Protein AF-A0A8B4Q8U0-F1 (afdb_monomer_lite)

pLDDT: mean 77.97, std 19.51, range [27.95, 97.12]

Foldseek 3Di:
DPDDPPPPPPVPPDPPPPDLAQWDDDPVLVVLLVVLCVVPVVLVVPQDVVLVLQVQLVSLLVNQLCPQAPDPVGTGGDPLSCLVQVLNVLVVVLLCPDPVVVVLSVVCRNPNNLSNQLSSLLSNLVVVVQVPQPCSVVLSVQLSVVCVVPVDPCSVCPPPVNVPPDDPPVSNSVSSVVSSVSSVCCCVVPVVSVVVSSVVSVVVSVVVVVVVVVVVVVVVVVVPDD

Sequence (226 aa):
MLRSLKPLLIQPAYKLQENNSLFTLTAHQYDEYSQLEKKYEALVLSTPPLVQNTPYILEFCRDCYFKFTIPDSDLFEDTMQTLIYSTRHSLMRVIFKTTNIKKVLNDFGGDKDSSFIFSQILHKKIFQWHSELDGMDVLTKELLSTISHKNVDIRPLYLEQYSTIEPYPKKLAAIQQQIAKKYNNSFLECPEILETYILEAYKQTNSFIYYGQIVKMEVTYEDSRP

Radius of gyration: 19.67 Å; chains: 1; bounding box: 49×58×61 Å

Secondary structure (DSSP, 8-state):
------------S----SS--SB---HHHHHHHHHHHHHTHHHHHTS-HHHHT-TTHHHHH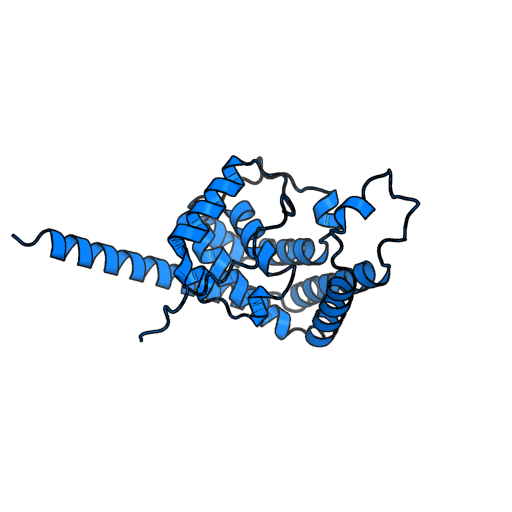HHHHHHHHS-TTT--B-HHHHHHTHHHHHHHHHHTTSSHHHHHHHHHTT-HHHHHHHHHHHHHHHHHHHHHSTTHHHHHHHHHHHHHTT---SGGGGSGGGTTS----HHHHHHHHHHHHHHHHHHHH-HHHHHHHHHHHHHHHHHHHHHHHHHHHHHHHHTT--

Structure (mmCIF, N/CA/C/O backbone):
data_AF-A0A8B4Q8U0-F1
#
_entry.id   AF-A0A8B4Q8U0-F1
#
loop_
_atom_site.group_PDB
_atom_site.id
_atom_site.type_symbol
_atom_site.label_atom_id
_atom_site.label_alt_id
_atom_site.label_comp_id
_atom_site.label_asym_id
_atom_site.label_entity_id
_atom_site.label_seq_id
_atom_site.pdbx_PDB_ins_code
_atom_site.Cartn_x
_atom_site.Cartn_y
_atom_site.Cartn_z
_atom_site.occupancy
_atom_site.B_iso_or_equiv
_atom_site.auth_seq_id
_atom_site.auth_comp_id
_atom_site.auth_asym_id
_atom_site.auth_atom_id
_atom_site.pdbx_PDB_model_num
ATOM 1 N N . MET A 1 1 ? 11.519 -39.885 27.719 1.00 35.94 1 MET A N 1
ATOM 2 C CA . MET A 1 1 ? 12.398 -38.754 27.348 1.00 35.94 1 MET A CA 1
ATOM 3 C C . MET A 1 1 ? 11.644 -37.849 26.385 1.00 35.94 1 MET A C 1
ATOM 5 O O . MET A 1 1 ? 11.588 -38.138 25.196 1.00 35.94 1 MET A O 1
ATOM 9 N N . LEU A 1 2 ? 11.000 -36.807 26.911 1.00 34.28 2 LEU A N 1
ATOM 10 C CA . LEU A 1 2 ? 10.354 -35.768 26.109 1.00 34.28 2 LEU A CA 1
ATOM 11 C C . LEU A 1 2 ? 11.462 -34.910 25.495 1.00 34.28 2 LEU A C 1
ATOM 13 O O . LEU A 1 2 ? 12.1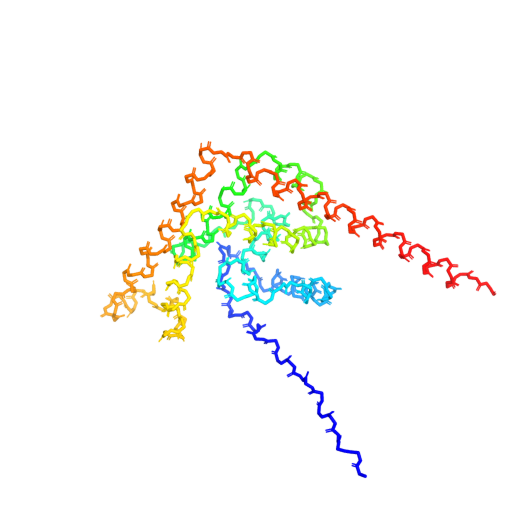35 -34.165 26.203 1.00 34.28 2 LEU A O 1
ATOM 17 N N . ARG A 1 3 ? 11.709 -35.080 24.192 1.00 35.53 3 ARG A N 1
ATOM 18 C CA . ARG A 1 3 ? 12.579 -34.174 23.436 1.00 35.53 3 ARG A CA 1
ATOM 19 C C . ARG A 1 3 ? 11.968 -32.784 23.553 1.00 35.53 3 ARG A C 1
ATOM 21 O O . ARG A 1 3 ? 10.821 -32.601 23.154 1.00 35.53 3 ARG A O 1
ATOM 28 N N . SER A 1 4 ? 12.706 -31.842 24.139 1.00 36.31 4 SER A N 1
ATOM 29 C CA . SER A 1 4 ? 12.261 -30.460 24.199 1.00 36.31 4 SER A CA 1
ATOM 30 C C . SER A 1 4 ? 12.039 -29.981 22.767 1.00 36.31 4 SER A C 1
ATOM 32 O O . SER A 1 4 ? 12.953 -29.950 21.938 1.00 36.31 4 SER A O 1
ATOM 34 N N . LEU A 1 5 ? 10.785 -29.671 22.452 1.00 36.22 5 LEU A N 1
ATOM 35 C CA . LEU A 1 5 ? 10.462 -28.841 21.310 1.00 36.22 5 LEU A CA 1
ATOM 36 C C . LEU A 1 5 ? 11.110 -27.496 21.619 1.00 36.22 5 LEU A C 1
ATOM 38 O O . LEU A 1 5 ? 10.590 -26.715 22.414 1.00 36.22 5 LEU A O 1
ATOM 42 N N . LYS A 1 6 ? 12.300 -27.259 21.052 1.00 34.16 6 LYS A N 1
ATOM 43 C CA . LYS A 1 6 ? 12.814 -25.899 20.914 1.00 34.16 6 LYS A CA 1
ATOM 44 C C . LYS A 1 6 ? 11.657 -25.085 20.337 1.00 34.16 6 LYS A C 1
ATOM 46 O O . LYS A 1 6 ? 11.086 -25.542 19.342 1.00 34.16 6 LYS A O 1
ATOM 51 N N . PRO A 1 7 ? 11.280 -23.943 20.936 1.00 34.75 7 PRO A N 1
ATOM 52 C CA . PRO A 1 7 ? 10.318 -23.078 20.289 1.00 34.75 7 PRO A CA 1
ATOM 53 C C . PRO A 1 7 ? 10.874 -22.824 18.893 1.00 34.75 7 PRO A C 1
ATOM 55 O O . PRO A 1 7 ? 12.038 -22.434 18.746 1.00 34.75 7 PRO A O 1
ATOM 58 N N . LEU A 1 8 ? 10.079 -23.144 17.873 1.00 32.47 8 LEU A N 1
ATOM 59 C CA . LEU A 1 8 ? 10.253 -22.584 16.546 1.00 32.47 8 LEU A CA 1
ATOM 60 C C . LEU A 1 8 ? 10.116 -21.075 16.747 1.00 32.47 8 LEU A C 1
ATOM 62 O O . LEU A 1 8 ? 9.041 -20.504 16.613 1.00 32.47 8 LEU A O 1
ATOM 66 N N . LEU A 1 9 ? 11.220 -20.442 17.142 1.00 29.78 9 LEU A N 1
ATOM 67 C CA . LEU A 1 9 ? 11.505 -19.063 16.827 1.00 29.78 9 LEU A CA 1
ATOM 68 C C . LEU A 1 9 ? 11.524 -19.056 15.306 1.00 29.78 9 LEU A C 1
ATOM 70 O O . LEU A 1 9 ? 12.563 -19.255 14.677 1.00 29.78 9 LEU A O 1
ATOM 74 N N . ILE A 1 10 ? 10.333 -18.915 14.724 1.00 32.81 10 ILE A N 1
ATOM 75 C CA . ILE A 1 10 ? 10.169 -18.282 13.433 1.00 32.81 10 ILE A CA 1
ATOM 76 C C . ILE A 1 10 ? 10.868 -16.949 13.653 1.00 32.81 10 ILE A C 1
ATOM 78 O O . ILE A 1 10 ? 10.311 -16.039 14.261 1.00 32.81 10 ILE A O 1
ATOM 82 N N . GLN A 1 11 ? 12.153 -16.877 13.299 1.00 27.95 11 GLN A N 1
ATOM 83 C CA . GLN A 1 11 ? 12.779 -15.585 13.134 1.00 27.95 11 GLN A CA 1
ATOM 84 C C . GLN A 1 11 ? 11.877 -14.891 12.123 1.00 27.95 11 GLN A C 1
ATOM 86 O O . GLN A 1 11 ? 11.692 -15.452 11.036 1.00 27.95 11 GLN A O 1
ATOM 91 N N . PRO A 1 12 ? 11.240 -13.759 12.465 1.00 32.53 12 PRO A N 1
ATOM 92 C CA . PRO A 1 12 ? 10.541 -13.017 11.445 1.00 32.53 12 PRO A CA 1
ATOM 93 C C . PRO A 1 12 ? 11.591 -12.777 10.366 1.00 32.53 12 PRO A C 1
ATOM 95 O O . PRO A 1 12 ? 12.641 -12.197 10.641 1.00 32.53 12 PRO A O 1
ATOM 98 N N . ALA A 1 13 ? 11.330 -13.228 9.141 1.00 33.62 13 ALA A N 1
ATOM 99 C CA . ALA A 1 13 ? 12.166 -12.928 7.978 1.00 33.62 13 ALA A CA 1
ATOM 100 C C . ALA A 1 13 ? 12.242 -11.405 7.690 1.00 33.62 13 ALA A C 1
ATOM 102 O O . ALA A 1 13 ? 12.799 -10.973 6.690 1.00 33.62 13 ALA A O 1
ATOM 103 N N . TYR A 1 14 ? 11.705 -10.592 8.600 1.00 38.19 14 TYR A N 1
ATOM 104 C CA . TYR A 1 14 ? 11.475 -9.170 8.559 1.00 38.19 14 TYR A CA 1
ATOM 105 C C . TYR A 1 14 ? 12.199 -8.498 9.728 1.00 38.19 14 TYR A C 1
ATOM 107 O O . TYR A 1 14 ? 11.587 -7.882 10.596 1.00 38.19 14 TYR A O 1
ATOM 115 N N . LYS A 1 15 ? 13.532 -8.530 9.734 1.00 32.88 15 LYS A N 1
ATOM 116 C CA . LYS A 1 15 ? 14.185 -7.244 9.990 1.00 32.88 15 LYS A CA 1
ATOM 117 C C . LYS A 1 15 ? 13.964 -6.460 8.706 1.00 32.88 15 LYS A C 1
ATOM 119 O O . LYS A 1 15 ? 14.644 -6.735 7.722 1.00 32.88 15 LYS A O 1
ATOM 124 N N . LEU A 1 16 ? 12.954 -5.581 8.705 1.00 40.03 16 LEU A N 1
ATOM 125 C CA . LEU A 1 16 ? 12.820 -4.505 7.722 1.00 40.03 16 LEU A CA 1
ATOM 126 C C . LEU A 1 16 ? 14.236 -4.009 7.430 1.00 40.03 16 LEU A C 1
ATOM 128 O O . LEU A 1 16 ? 14.905 -3.522 8.342 1.00 40.03 16 LEU A O 1
ATOM 132 N N . GLN A 1 17 ? 14.735 -4.235 6.212 1.00 44.47 17 GLN A N 1
ATOM 133 C CA . GLN A 1 17 ? 16.004 -3.643 5.816 1.00 44.47 17 GLN A CA 1
ATOM 134 C C . GLN A 1 17 ? 15.858 -2.137 6.047 1.00 44.47 17 GLN A C 1
ATOM 136 O O . GLN A 1 17 ? 14.909 -1.522 5.559 1.00 44.47 17 GLN A O 1
ATOM 141 N N . GLU A 1 18 ? 16.729 -1.593 6.892 1.00 50.66 18 GLU A N 1
ATOM 142 C CA . GLU A 1 18 ? 16.673 -0.231 7.422 1.00 50.66 18 GLU A CA 1
ATOM 143 C C . GLU A 1 18 ? 16.334 0.785 6.316 1.00 50.66 18 GLU A C 1
ATOM 145 O O . GLU A 1 18 ? 16.956 0.760 5.264 1.00 50.66 18 GLU A O 1
ATOM 150 N N . ASN A 1 19 ? 15.367 1.682 6.541 1.00 63.75 19 ASN A N 1
ATOM 151 C CA . ASN A 1 19 ? 15.081 2.880 5.731 1.00 63.75 19 ASN A CA 1
ATOM 152 C C . ASN A 1 19 ? 14.867 2.674 4.213 1.00 63.75 19 ASN A C 1
ATOM 154 O O . ASN A 1 19 ? 15.589 3.244 3.394 1.00 63.75 19 ASN A O 1
ATOM 158 N N . ASN A 1 20 ? 13.850 1.902 3.818 1.00 75.31 20 ASN A N 1
ATOM 159 C CA . ASN A 1 20 ? 13.428 1.783 2.412 1.00 75.31 20 ASN A CA 1
ATOM 160 C C . ASN A 1 20 ? 12.033 2.370 2.128 1.00 75.31 20 ASN A C 1
ATOM 162 O O . ASN A 1 20 ? 11.392 1.952 1.166 1.00 75.31 20 ASN A O 1
ATOM 166 N N . SER A 1 21 ? 11.530 3.269 2.978 1.00 85.69 21 SER A N 1
ATOM 167 C CA . SER A 1 21 ? 10.260 3.983 2.767 1.00 85.69 21 SER A CA 1
ATOM 168 C C . SER A 1 21 ? 10.320 4.894 1.545 1.00 85.69 21 SER A C 1
ATOM 170 O O . SER A 1 21 ? 11.390 5.375 1.186 1.00 85.69 21 SER A O 1
ATOM 172 N N . LEU A 1 22 ? 9.175 5.144 0.900 1.00 90.06 22 LEU A N 1
ATOM 173 C CA . LEU A 1 22 ? 9.052 6.229 -0.086 1.00 90.06 22 LEU A CA 1
ATOM 174 C C . LEU A 1 22 ? 9.187 7.622 0.537 1.00 90.06 22 LEU A C 1
ATOM 176 O O . LEU A 1 22 ? 9.317 8.594 -0.199 1.00 90.06 22 LEU A O 1
ATOM 180 N N . PHE A 1 23 ? 9.138 7.724 1.864 1.00 90.75 23 PHE A N 1
ATOM 181 C CA . PHE A 1 23 ? 9.176 8.980 2.597 1.00 90.75 23 PHE A CA 1
ATOM 182 C C . PHE A 1 23 ? 10.402 9.062 3.505 1.00 90.75 23 PHE A C 1
ATOM 184 O O . PHE A 1 23 ? 10.860 8.057 4.058 1.00 90.75 23 PHE A O 1
ATOM 191 N N . THR A 1 24 ? 10.889 10.283 3.707 1.00 89.56 24 THR A N 1
ATOM 192 C CA . THR A 1 24 ? 11.902 10.589 4.717 1.00 89.56 24 THR A CA 1
ATOM 193 C C . THR A 1 24 ? 11.247 10.528 6.090 1.00 89.56 24 THR A C 1
ATOM 195 O O . THR A 1 24 ? 10.334 11.296 6.382 1.00 89.56 24 THR A O 1
ATOM 198 N N . LEU A 1 25 ? 11.702 9.596 6.925 1.00 89.00 25 LEU A N 1
ATOM 199 C CA . LEU A 1 25 ? 11.089 9.297 8.216 1.00 89.00 25 LEU A CA 1
ATOM 200 C C . LEU A 1 25 ? 12.134 9.291 9.327 1.00 89.00 25 LEU A C 1
ATOM 202 O O . LEU A 1 25 ? 13.280 8.883 9.138 1.00 89.00 25 LEU A O 1
ATOM 206 N N . THR A 1 26 ? 11.708 9.723 10.504 1.00 88.94 26 THR A N 1
ATOM 207 C CA . THR A 1 26 ? 12.497 9.709 11.735 1.00 88.94 26 THR A CA 1
ATOM 208 C C . THR A 1 26 ? 12.490 8.322 12.377 1.00 88.94 26 THR A C 1
ATOM 210 O O . THR A 1 26 ? 11.554 7.543 12.198 1.00 88.94 26 THR A O 1
ATOM 213 N N . ALA A 1 27 ? 13.505 8.025 13.195 1.00 87.44 27 ALA A N 1
ATOM 214 C CA . ALA A 1 27 ? 13.554 6.783 13.971 1.00 87.44 27 ALA A CA 1
ATOM 215 C 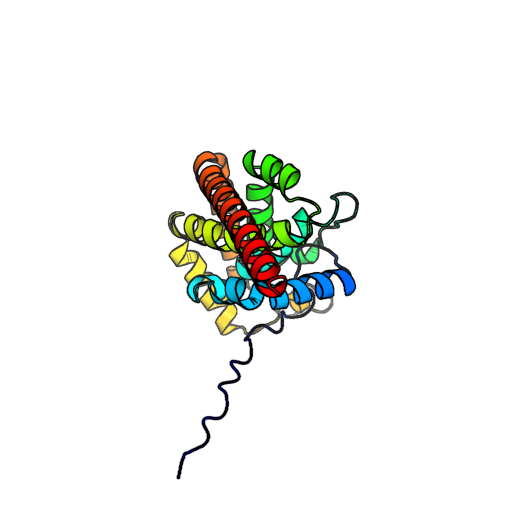C . ALA A 1 27 ? 12.308 6.605 14.857 1.00 87.44 27 ALA A C 1
ATOM 217 O O . ALA A 1 27 ? 11.737 5.522 14.910 1.00 87.44 27 ALA A O 1
ATOM 218 N N . HIS A 1 28 ? 11.827 7.696 15.460 1.00 89.50 28 HIS A N 1
ATOM 219 C CA . HIS A 1 28 ? 10.627 7.677 16.288 1.00 89.50 28 HIS A CA 1
ATOM 220 C C . HIS A 1 28 ? 9.386 7.196 15.517 1.00 89.50 28 HIS A C 1
ATOM 222 O O . HIS A 1 28 ? 8.649 6.356 16.018 1.00 89.50 28 HIS A O 1
ATOM 228 N N . GLN A 1 29 ? 9.183 7.653 14.277 1.00 90.75 29 GLN A N 1
ATOM 229 C CA . GLN A 1 29 ? 8.054 7.211 13.445 1.00 90.75 29 GLN A CA 1
ATOM 230 C C . GLN A 1 29 ? 8.122 5.708 13.122 1.00 90.75 29 GLN A C 1
ATOM 232 O O . GLN A 1 29 ? 7.096 5.025 13.127 1.00 90.75 29 GLN A O 1
ATOM 237 N N . TYR A 1 30 ? 9.322 5.170 12.883 1.00 89.62 30 TYR A N 1
ATOM 238 C CA . TYR A 1 30 ? 9.507 3.725 12.713 1.00 89.62 30 TYR A CA 1
ATOM 239 C C . TYR A 1 30 ? 9.254 2.943 14.006 1.00 89.62 30 TYR A C 1
ATOM 241 O O . TYR A 1 30 ? 8.656 1.864 13.956 1.00 89.62 30 TYR A O 1
ATOM 249 N N . ASP A 1 31 ? 9.667 3.479 15.155 1.00 89.62 31 ASP A N 1
ATOM 250 C CA . ASP A 1 31 ? 9.419 2.857 16.456 1.00 89.62 31 ASP A CA 1
ATOM 251 C C . ASP A 1 31 ? 7.920 2.787 16.762 1.00 89.62 31 ASP A C 1
ATOM 253 O O . ASP A 1 31 ? 7.433 1.747 17.209 1.00 89.62 31 ASP A O 1
ATOM 257 N N . GLU A 1 32 ? 7.167 3.850 16.467 1.00 91.31 32 GLU A N 1
ATOM 258 C CA . GLU A 1 32 ? 5.710 3.867 16.627 1.00 91.31 32 GLU A CA 1
ATOM 259 C C . GLU A 1 32 ? 5.026 2.808 15.758 1.00 91.31 32 GLU A C 1
ATOM 261 O O . GLU A 1 32 ? 4.211 2.028 16.255 1.00 91.31 32 GLU A O 1
ATOM 266 N N . TYR A 1 33 ? 5.398 2.724 14.478 1.00 91.88 33 TYR A N 1
ATOM 267 C CA . TYR A 1 33 ? 4.889 1.685 13.584 1.00 91.88 33 TYR A CA 1
ATOM 268 C C . TYR A 1 33 ? 5.216 0.275 14.112 1.00 91.88 33 TYR A C 1
ATOM 270 O O . TYR A 1 33 ? 4.338 -0.585 14.182 1.00 91.88 33 TYR A O 1
ATOM 278 N N . SER A 1 34 ? 6.446 0.056 14.586 1.00 90.31 34 SER A N 1
ATOM 279 C CA . SER A 1 34 ? 6.891 -1.234 15.139 1.00 90.31 34 SER A CA 1
ATOM 280 C C . SER A 1 34 ? 6.139 -1.628 16.419 1.00 90.31 34 SER A C 1
ATOM 282 O O . SER A 1 34 ? 5.925 -2.812 16.692 1.00 90.31 34 SER A O 1
ATOM 284 N N . GLN A 1 35 ? 5.734 -0.655 17.239 1.00 91.88 35 GLN A N 1
ATOM 285 C CA . GLN A 1 35 ? 4.887 -0.907 18.409 1.00 91.88 35 GLN A CA 1
ATOM 286 C C . GLN A 1 35 ? 3.478 -1.348 17.996 1.00 91.88 35 GLN A C 1
ATOM 288 O O . GLN A 1 35 ? 2.918 -2.251 18.623 1.00 91.88 35 GLN A O 1
ATOM 293 N N . LEU A 1 36 ? 2.923 -0.771 16.927 1.00 92.94 36 LEU A N 1
ATOM 294 C CA . LEU A 1 36 ? 1.626 -1.176 16.380 1.00 92.94 36 LEU A CA 1
ATOM 295 C C . LEU A 1 36 ? 1.682 -2.569 15.744 1.00 92.94 36 LEU A C 1
ATOM 297 O O . LEU A 1 36 ? 0.761 -3.356 15.958 1.00 92.94 36 LEU A O 1
ATOM 301 N N . GLU A 1 37 ? 2.775 -2.922 15.061 1.00 89.94 37 GLU A N 1
ATOM 302 C CA . GLU A 1 37 ? 2.985 -4.289 14.561 1.00 89.94 37 GLU A CA 1
ATOM 303 C C . GLU A 1 37 ? 2.937 -5.325 15.687 1.00 89.94 37 GLU A C 1
ATOM 305 O O . GLU A 1 37 ? 2.301 -6.366 15.532 1.00 89.94 37 GLU A O 1
ATOM 310 N N . LYS A 1 38 ? 3.534 -5.019 16.846 1.00 88.12 38 LYS A N 1
ATOM 311 C CA . LYS A 1 38 ? 3.456 -5.883 18.036 1.00 88.12 38 LYS A CA 1
ATOM 312 C C . LYS A 1 38 ? 2.052 -5.909 18.634 1.00 88.12 38 LYS A C 1
ATOM 314 O O . LYS A 1 38 ? 1.550 -6.972 18.983 1.00 88.12 38 LYS A O 1
ATOM 319 N N . LYS A 1 39 ? 1.401 -4.748 18.749 1.00 89.62 39 LYS A N 1
ATOM 320 C CA . LYS A 1 39 ? 0.039 -4.630 19.295 1.00 89.62 39 LYS A CA 1
ATOM 321 C C . LYS A 1 39 ? -0.981 -5.422 18.470 1.00 89.62 39 LYS A C 1
ATOM 323 O O . LYS A 1 39 ? -1.881 -6.032 19.040 1.00 89.62 39 LYS A O 1
ATOM 328 N N . TYR A 1 40 ? -0.832 -5.421 17.148 1.00 89.75 40 TYR A N 1
ATOM 329 C CA . TYR A 1 40 ? -1.725 -6.084 16.195 1.00 89.75 40 TYR A CA 1
ATOM 330 C C . TYR A 1 40 ? -1.083 -7.308 15.535 1.00 89.75 40 TYR A C 1
ATOM 332 O O . TYR A 1 40 ? -1.412 -7.644 14.396 1.00 89.75 40 TYR A O 1
ATOM 340 N N . GLU A 1 41 ? -0.201 -8.010 16.248 1.00 85.31 41 GLU A N 1
ATOM 341 C CA . GLU A 1 41 ? 0.556 -9.145 15.711 1.00 85.31 41 GLU A CA 1
ATOM 342 C C . GLU A 1 41 ? -0.355 -10.195 15.056 1.00 85.31 41 GLU A C 1
ATOM 344 O O . GLU A 1 41 ? -0.095 -10.629 13.937 1.00 85.31 41 GLU A O 1
ATOM 349 N N . ALA A 1 42 ? -1.486 -10.542 15.679 1.00 84.62 42 ALA A N 1
ATOM 350 C CA . ALA A 1 42 ? -2.440 -11.498 15.111 1.00 84.62 42 ALA A CA 1
ATOM 351 C C . ALA A 1 42 ? -2.999 -11.056 13.741 1.00 84.62 42 ALA A C 1
ATOM 353 O O . ALA A 1 42 ? -3.170 -11.878 12.837 1.00 84.62 42 ALA A O 1
ATOM 354 N N . LEU A 1 43 ? -3.248 -9.753 13.556 1.00 86.12 43 LEU A N 1
ATOM 355 C CA . LEU A 1 43 ? -3.683 -9.200 12.272 1.00 86.12 43 LEU A CA 1
ATOM 356 C C . LEU A 1 43 ? -2.563 -9.311 11.231 1.00 86.12 43 LEU A C 1
ATOM 358 O O . LEU A 1 43 ? -2.828 -9.743 10.107 1.00 86.12 43 LEU A O 1
ATOM 362 N N . VAL A 1 44 ? -1.324 -8.994 11.612 1.00 84.12 44 VAL A N 1
ATOM 363 C CA . VAL A 1 44 ? -0.145 -9.104 10.737 1.00 84.12 44 VAL A CA 1
ATOM 364 C C . VAL A 1 44 ? 0.083 -10.562 10.312 1.00 84.12 44 VAL A C 1
ATOM 366 O O . VAL A 1 44 ? 0.187 -10.849 9.115 1.00 84.12 44 VAL A O 1
ATOM 369 N N . LEU A 1 45 ? 0.057 -11.495 11.268 1.00 81.31 45 LEU A N 1
ATOM 370 C CA . LEU A 1 45 ? 0.251 -12.934 11.050 1.00 81.31 45 LEU A CA 1
ATOM 371 C C . LEU A 1 45 ? -0.869 -13.582 10.225 1.00 81.31 45 LEU A C 1
ATOM 373 O O . LEU A 1 45 ? -0.638 -14.592 9.567 1.00 81.31 45 LEU A O 1
ATOM 377 N N . SER A 1 46 ? -2.066 -12.990 10.195 1.00 82.06 46 SER A N 1
ATOM 378 C CA . SER A 1 46 ? -3.172 -13.455 9.343 1.00 82.06 46 SER A CA 1
ATOM 379 C C . SER A 1 46 ? -2.999 -13.118 7.852 1.00 82.06 46 SER A C 1
ATOM 381 O O . SER A 1 46 ? -3.897 -13.367 7.042 1.00 82.06 46 SER A O 1
ATOM 383 N N . THR A 1 47 ? -1.899 -12.470 7.467 1.00 77.94 47 THR A N 1
ATOM 384 C CA . THR A 1 47 ? -1.612 -12.135 6.068 1.00 77.94 47 THR A CA 1
ATOM 385 C C . THR A 1 47 ? -1.071 -13.366 5.336 1.00 77.94 47 THR A C 1
ATOM 387 O O . THR A 1 47 ? -0.091 -13.947 5.797 1.00 77.94 47 THR A O 1
ATOM 390 N N . PRO A 1 48 ? -1.668 -13.791 4.205 1.00 77.50 48 PRO A N 1
ATOM 391 C CA . PRO A 1 48 ? -1.217 -14.994 3.509 1.00 77.50 48 PRO A CA 1
ATOM 392 C C . PRO A 1 48 ? 0.252 -14.893 3.058 1.00 77.50 48 PRO A C 1
ATOM 394 O O . PRO A 1 48 ? 0.661 -13.824 2.598 1.00 77.50 48 PRO A O 1
ATOM 397 N N . PRO A 1 49 ? 1.028 -15.997 3.071 1.00 71.12 49 PRO A N 1
ATOM 398 C CA . PRO A 1 49 ? 2.440 -15.978 2.677 1.00 71.12 49 PRO A CA 1
ATOM 399 C C . PRO A 1 49 ? 2.691 -15.417 1.272 1.00 71.12 49 PRO A C 1
ATOM 401 O O . PRO A 1 49 ? 3.691 -14.753 1.032 1.00 71.12 49 PRO A O 1
ATOM 404 N N . LEU A 1 50 ? 1.769 -15.642 0.332 1.00 70.19 50 LEU A N 1
ATOM 405 C CA . LEU A 1 50 ? 1.887 -15.115 -1.031 1.00 70.19 50 LEU A CA 1
ATOM 406 C C . LEU A 1 50 ? 1.891 -13.575 -1.065 1.00 70.19 50 LEU A C 1
ATOM 408 O O . LEU A 1 50 ? 2.648 -12.971 -1.821 1.00 70.19 50 LEU A O 1
ATOM 412 N N . VAL A 1 51 ? 1.085 -12.954 -0.203 1.00 72.69 51 VAL A N 1
ATOM 413 C CA . VAL A 1 51 ? 1.030 -11.497 -0.033 1.00 72.69 51 VAL A CA 1
ATOM 414 C C . VAL A 1 51 ? 2.327 -11.006 0.615 1.00 72.69 51 VAL A C 1
ATOM 416 O O . VAL A 1 51 ? 2.961 -10.080 0.119 1.00 72.69 51 VAL A O 1
ATOM 419 N N . GLN A 1 52 ? 2.765 -11.692 1.676 1.00 66.69 52 GLN A N 1
ATOM 420 C CA . GLN A 1 52 ? 3.985 -11.378 2.428 1.00 66.69 52 GLN A CA 1
ATOM 421 C C . GLN A 1 52 ? 5.262 -11.444 1.573 1.00 66.69 52 GLN A C 1
ATOM 423 O O . GLN A 1 52 ? 6.188 -10.659 1.773 1.00 66.69 52 GLN A O 1
ATOM 428 N N . ASN A 1 53 ? 5.304 -12.351 0.596 1.00 66.25 53 ASN A N 1
ATOM 429 C CA . ASN A 1 53 ? 6.471 -12.574 -0.256 1.00 66.25 53 ASN A CA 1
ATOM 430 C C . ASN A 1 53 ? 6.561 -11.624 -1.461 1.00 66.25 53 ASN A C 1
ATOM 432 O O . ASN A 1 53 ? 7.488 -11.764 -2.258 1.00 66.25 53 ASN A O 1
ATOM 436 N N . THR A 1 54 ? 5.630 -10.676 -1.631 1.00 68.31 54 THR A N 1
ATOM 437 C CA . THR A 1 54 ? 5.671 -9.731 -2.757 1.00 68.31 54 THR A CA 1
ATOM 438 C C . THR A 1 54 ? 6.431 -8.443 -2.365 1.00 68.31 54 THR A C 1
ATOM 440 O O . THR A 1 54 ? 5.853 -7.617 -1.655 1.00 68.31 54 THR A O 1
ATOM 443 N N . PRO A 1 55 ? 7.684 -8.210 -2.838 1.00 60.44 55 PRO A N 1
ATOM 444 C CA . PRO A 1 55 ? 8.675 -7.281 -2.241 1.00 60.44 55 PRO A CA 1
ATOM 445 C C . PRO A 1 55 ? 8.395 -5.771 -2.347 1.00 60.44 55 PRO A C 1
ATOM 447 O O . PRO A 1 55 ? 9.291 -4.958 -2.170 1.00 60.44 55 PRO A O 1
ATOM 450 N N . TYR A 1 56 ? 7.198 -5.384 -2.769 1.00 69.81 56 TYR A N 1
ATOM 451 C CA . TYR A 1 56 ? 6.778 -3.983 -2.886 1.00 69.81 56 TYR A CA 1
ATOM 452 C C . TYR A 1 56 ? 5.371 -3.752 -2.333 1.00 69.81 56 TYR A C 1
ATOM 454 O O . TYR A 1 56 ? 4.968 -2.604 -2.144 1.00 69.81 56 TYR A O 1
ATOM 462 N N . ILE A 1 57 ? 4.615 -4.828 -2.090 1.00 67.50 57 ILE A N 1
ATOM 463 C CA . ILE A 1 57 ? 3.256 -4.770 -1.547 1.00 67.50 57 ILE A CA 1
ATOM 464 C C . ILE A 1 57 ? 3.316 -4.786 -0.009 1.00 67.50 57 ILE A C 1
ATOM 466 O O . ILE A 1 57 ? 2.541 -4.090 0.644 1.00 67.50 57 ILE A O 1
ATOM 470 N N . LEU A 1 58 ? 4.320 -5.449 0.574 1.00 70.19 58 LEU A N 1
ATOM 471 C CA . LEU A 1 58 ? 4.536 -5.435 2.020 1.00 70.19 58 LEU A CA 1
ATOM 472 C C . LEU A 1 58 ? 4.933 -4.042 2.533 1.00 70.19 58 LEU A C 1
ATOM 474 O O . LEU A 1 58 ? 4.317 -3.515 3.459 1.00 70.19 58 LEU A O 1
ATOM 478 N N . GLU A 1 59 ? 5.905 -3.396 1.892 1.00 81.19 59 GLU A N 1
ATOM 479 C CA . GLU A 1 59 ? 6.333 -2.043 2.247 1.00 81.19 59 GLU A CA 1
ATOM 480 C C . GLU A 1 59 ? 5.281 -0.988 1.900 1.00 81.19 59 GLU A C 1
ATOM 482 O O . GLU A 1 59 ? 5.251 0.067 2.530 1.00 81.19 59 GLU A O 1
ATOM 487 N N . PHE A 1 60 ? 4.390 -1.275 0.942 1.00 86.69 60 PHE A N 1
ATOM 488 C CA . PHE A 1 60 ? 3.238 -0.419 0.669 1.00 86.69 60 PHE A CA 1
ATOM 489 C C . PHE A 1 60 ? 2.365 -0.254 1.916 1.00 86.69 60 PHE A C 1
ATOM 491 O O . PHE A 1 60 ? 1.926 0.856 2.185 1.00 86.69 60 PHE A O 1
ATOM 498 N N . CYS A 1 61 ? 2.151 -1.307 2.711 1.00 87.94 61 CYS A N 1
ATOM 499 C CA . CYS A 1 61 ? 1.350 -1.212 3.933 1.00 87.94 61 CYS A CA 1
ATOM 500 C C . CYS A 1 61 ? 1.922 -0.181 4.918 1.00 87.94 61 CYS A C 1
ATOM 502 O O . CYS A 1 61 ? 1.192 0.647 5.464 1.00 87.94 61 CYS A O 1
ATOM 504 N N . ARG A 1 62 ? 3.241 -0.208 5.115 1.00 90.06 62 ARG A N 1
ATOM 505 C CA . ARG A 1 62 ? 3.943 0.732 5.991 1.00 90.06 62 ARG A CA 1
ATOM 506 C C . ARG A 1 62 ? 3.892 2.158 5.437 1.00 90.06 62 ARG A C 1
ATOM 508 O O . ARG A 1 62 ? 3.559 3.090 6.161 1.00 90.06 62 ARG A O 1
ATOM 515 N N . ASP A 1 63 ? 4.203 2.332 4.156 1.00 92.62 63 ASP A N 1
ATOM 516 C CA . ASP A 1 63 ? 4.210 3.655 3.524 1.00 92.62 63 ASP A CA 1
ATOM 517 C C . ASP A 1 63 ? 2.787 4.252 3.480 1.00 92.62 63 ASP A C 1
ATOM 519 O O . ASP A 1 63 ? 2.604 5.452 3.681 1.00 92.62 63 ASP A O 1
ATOM 523 N N . CYS A 1 64 ? 1.766 3.407 3.319 1.00 93.94 64 CYS A N 1
ATOM 524 C CA . CYS A 1 64 ? 0.360 3.772 3.454 1.00 93.94 64 CYS A CA 1
ATOM 525 C C . CYS A 1 64 ? 0.063 4.292 4.867 1.00 93.94 64 CYS A C 1
ATOM 527 O O . CYS A 1 64 ? -0.414 5.417 5.000 1.00 93.94 64 CYS A O 1
ATOM 529 N N . TYR A 1 65 ? 0.440 3.552 5.916 1.00 94.81 65 TYR A N 1
ATOM 530 C CA . TYR A 1 65 ? 0.279 3.999 7.306 1.00 94.81 65 TYR A CA 1
ATOM 531 C C . TYR A 1 65 ? 0.881 5.391 7.541 1.00 94.81 65 TYR A C 1
ATOM 533 O O . TYR A 1 65 ? 0.227 6.259 8.124 1.00 94.81 65 TYR A O 1
ATOM 541 N N . PHE A 1 66 ? 2.099 5.636 7.054 1.00 94.31 66 PHE A N 1
ATOM 542 C CA . PHE A 1 66 ? 2.747 6.938 7.211 1.00 94.31 66 PHE A CA 1
ATOM 543 C C . PHE A 1 66 ? 2.004 8.051 6.475 1.00 94.31 66 PHE A C 1
ATOM 545 O O . PHE A 1 66 ? 1.810 9.124 7.039 1.00 94.31 66 PHE A O 1
ATOM 552 N N . LYS A 1 67 ? 1.505 7.779 5.267 1.00 95.06 67 LYS A N 1
ATOM 553 C CA . LYS A 1 67 ? 0.688 8.734 4.510 1.00 95.06 67 LYS A CA 1
ATOM 554 C C . LYS A 1 67 ? -0.652 9.058 5.186 1.00 95.06 67 LYS A C 1
ATOM 556 O O . LYS A 1 67 ? -1.180 10.143 4.982 1.00 95.06 67 LYS A O 1
ATOM 561 N N . PHE A 1 68 ? -1.196 8.141 5.986 1.00 94.75 68 PHE A N 1
ATOM 562 C CA . PHE A 1 68 ? -2.425 8.360 6.758 1.00 94.75 68 PHE A CA 1
ATOM 563 C C . PHE A 1 68 ? -2.208 9.109 8.079 1.00 94.75 68 PHE A C 1
ATOM 565 O O . PHE A 1 68 ? -3.127 9.758 8.576 1.00 94.75 68 PHE A O 1
ATOM 572 N N . THR A 1 69 ? -1.021 8.997 8.673 1.00 94.38 69 THR A N 1
ATOM 573 C CA . THR A 1 69 ? -0.755 9.486 10.037 1.00 94.38 69 THR A CA 1
ATOM 574 C C . THR A 1 69 ? 0.083 10.754 10.088 1.00 94.38 69 THR A C 1
ATOM 576 O O . THR A 1 69 ? 0.005 11.485 11.074 1.00 94.38 69 THR A O 1
ATOM 579 N N . ILE A 1 70 ? 0.863 11.035 9.046 1.00 92.56 70 ILE A N 1
ATOM 580 C CA . ILE A 1 70 ? 1.719 12.216 8.963 1.00 92.56 70 ILE A CA 1
ATOM 581 C C . ILE A 1 70 ? 1.055 13.227 8.020 1.00 92.56 70 ILE A C 1
ATOM 583 O O . ILE A 1 70 ? 0.720 12.859 6.891 1.00 92.56 70 ILE A O 1
ATOM 587 N N . PRO A 1 71 ? 0.870 14.491 8.442 1.00 88.62 71 PRO A N 1
ATOM 588 C CA . PRO A 1 71 ? 0.348 15.537 7.572 1.00 88.62 71 PRO A CA 1
ATOM 589 C C . PRO A 1 71 ? 1.181 15.698 6.297 1.00 88.62 71 PRO A C 1
ATOM 591 O O . PRO A 1 71 ? 2.408 15.628 6.334 1.00 88.62 71 PRO A O 1
ATOM 594 N N . ASP A 1 72 ? 0.526 16.009 5.178 1.00 86.62 72 ASP A N 1
ATOM 595 C CA . ASP A 1 72 ? 1.203 16.226 3.891 1.00 86.62 72 ASP A CA 1
ATOM 596 C C . ASP A 1 72 ? 2.259 17.346 3.934 1.00 86.62 72 ASP A C 1
ATOM 598 O O . ASP A 1 72 ? 3.194 17.324 3.139 1.00 86.62 72 ASP A O 1
ATOM 602 N N . SER A 1 73 ? 2.141 18.307 4.859 1.00 88.25 73 SER A N 1
ATOM 603 C CA . SER A 1 73 ? 3.149 19.357 5.074 1.00 88.25 73 SER A CA 1
ATOM 604 C C . SER A 1 73 ? 4.471 18.832 5.633 1.00 88.25 73 SER A C 1
ATOM 606 O O . SER A 1 73 ? 5.509 19.456 5.423 1.00 88.25 73 SER A O 1
ATOM 608 N N . ASP A 1 74 ? 4.419 17.702 6.338 1.00 87.19 74 ASP A N 1
ATOM 609 C CA . ASP A 1 74 ? 5.526 17.157 7.126 1.00 87.19 74 ASP A CA 1
ATOM 610 C C . ASP A 1 74 ? 6.064 15.853 6.516 1.00 87.19 74 ASP A C 1
ATOM 612 O O . ASP A 1 74 ? 7.092 15.326 6.948 1.00 87.19 74 ASP A O 1
ATOM 616 N N . LEU A 1 75 ? 5.374 15.321 5.501 1.00 89.69 75 LEU A N 1
ATOM 617 C CA . LEU A 1 75 ? 5.731 14.090 4.817 1.00 89.69 75 LEU A CA 1
ATOM 618 C C . LEU A 1 75 ? 6.474 14.384 3.510 1.00 89.69 75 LEU A C 1
ATOM 620 O O . LEU A 1 75 ? 5.876 14.700 2.482 1.00 89.69 75 LEU A O 1
ATOM 624 N N . PHE A 1 76 ? 7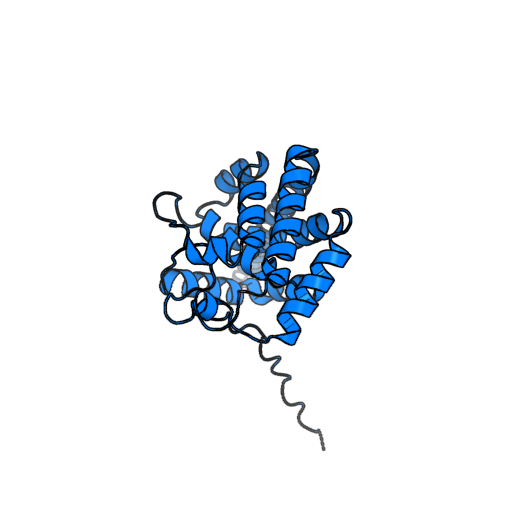.793 14.216 3.539 1.00 89.56 76 PHE A N 1
ATOM 625 C CA . PHE A 1 76 ? 8.653 14.441 2.379 1.00 89.56 76 PHE A CA 1
ATOM 626 C C . PHE A 1 76 ? 8.926 13.137 1.633 1.00 89.56 76 PHE A C 1
ATOM 628 O O . PHE A 1 76 ? 9.458 12.189 2.210 1.00 89.56 76 PHE A O 1
ATOM 635 N N . GLU A 1 77 ? 8.606 13.094 0.340 1.00 89.19 77 GLU A N 1
ATOM 636 C CA . GLU A 1 77 ? 8.982 11.978 -0.531 1.00 89.19 77 GLU A CA 1
ATOM 637 C C . GLU A 1 77 ? 10.503 11.927 -0.733 1.00 89.19 77 GLU A C 1
ATOM 639 O O . GLU A 1 77 ? 11.140 12.917 -1.101 1.00 89.19 77 GLU A O 1
ATOM 644 N N . ASP A 1 78 ? 11.092 10.752 -0.525 1.00 85.06 78 ASP A N 1
ATOM 645 C CA . ASP A 1 78 ? 12.485 10.488 -0.862 1.00 85.06 78 ASP A CA 1
ATOM 646 C C . ASP A 1 78 ? 12.582 10.220 -2.373 1.00 85.06 78 ASP A C 1
ATOM 648 O O . ASP A 1 78 ? 12.126 9.198 -2.902 1.00 85.06 78 ASP A O 1
ATOM 652 N N . THR A 1 79 ? 13.179 11.172 -3.092 1.00 80.06 79 THR A N 1
ATOM 653 C CA . THR A 1 79 ? 13.321 11.108 -4.555 1.00 80.06 79 THR A CA 1
ATOM 654 C C . THR A 1 79 ? 14.105 9.873 -5.000 1.00 80.06 79 THR A C 1
ATOM 656 O O . THR A 1 79 ? 13.803 9.286 -6.037 1.00 80.06 79 THR A O 1
ATOM 659 N N . MET A 1 80 ? 15.088 9.428 -4.219 1.00 76.56 80 MET A N 1
ATOM 660 C CA . MET A 1 80 ? 15.860 8.247 -4.579 1.00 76.56 80 MET A CA 1
ATOM 661 C C . MET A 1 80 ? 15.030 6.979 -4.391 1.00 76.56 80 MET A C 1
ATOM 663 O O . MET A 1 80 ? 14.977 6.124 -5.275 1.00 76.56 80 MET A O 1
ATOM 667 N N . GLN A 1 81 ? 14.308 6.877 -3.278 1.00 80.75 81 GLN A N 1
ATOM 668 C CA . GLN A 1 81 ? 13.471 5.710 -2.994 1.00 80.75 81 GLN A CA 1
ATOM 669 C C . GLN A 1 81 ? 12.287 5.603 -3.960 1.00 80.75 81 GLN A C 1
ATOM 671 O O . GLN A 1 81 ? 11.924 4.500 -4.367 1.00 80.75 81 GLN A O 1
ATOM 676 N N . THR A 1 82 ? 11.708 6.727 -4.385 1.00 80.69 82 THR A N 1
ATOM 677 C CA . THR A 1 82 ? 10.644 6.740 -5.405 1.00 80.69 82 THR A CA 1
ATOM 678 C C . THR A 1 82 ? 11.143 6.298 -6.784 1.00 80.69 82 THR A C 1
ATOM 680 O O . THR A 1 82 ? 10.385 5.658 -7.517 1.00 80.69 82 THR A O 1
ATOM 683 N N . LEU A 1 83 ? 12.411 6.561 -7.126 1.00 76.56 83 LEU A N 1
ATOM 684 C CA . LEU A 1 83 ? 13.057 6.036 -8.336 1.00 76.56 83 LEU A CA 1
ATOM 685 C C . LEU A 1 83 ? 13.361 4.536 -8.220 1.00 76.56 83 LEU A C 1
ATOM 687 O O . LEU A 1 83 ? 13.081 3.777 -9.150 1.00 76.56 83 LEU A O 1
ATOM 691 N N . ILE A 1 84 ? 13.904 4.104 -7.079 1.00 75.19 84 ILE A N 1
ATOM 692 C CA . ILE A 1 84 ? 14.250 2.702 -6.805 1.00 75.19 84 ILE A CA 1
ATOM 693 C C . ILE A 1 84 ? 12.997 1.814 -6.791 1.00 75.19 84 ILE A C 1
ATOM 695 O O . ILE A 1 84 ? 13.013 0.710 -7.343 1.00 75.19 84 ILE A O 1
ATOM 699 N N . TYR A 1 85 ? 11.915 2.308 -6.183 1.00 81.81 85 TYR A N 1
ATOM 700 C CA . TYR A 1 85 ? 10.664 1.587 -5.937 1.00 81.81 85 TYR A CA 1
ATOM 701 C C . TYR A 1 85 ? 9.486 2.196 -6.711 1.00 81.81 85 TYR A C 1
ATOM 703 O O . TYR A 1 85 ? 8.386 2.386 -6.179 1.00 81.81 85 TYR A O 1
ATOM 711 N N . SER A 1 86 ? 9.703 2.477 -7.997 1.00 83.31 86 SER A N 1
ATOM 712 C CA . SER A 1 86 ? 8.733 3.128 -8.893 1.00 83.31 86 SER A CA 1
ATOM 713 C C . SER A 1 86 ? 7.371 2.421 -8.975 1.00 83.31 86 SER A C 1
ATOM 715 O O . SER A 1 86 ? 6.330 3.073 -9.106 1.00 83.31 86 SER A O 1
ATOM 717 N N . THR A 1 87 ? 7.354 1.090 -8.845 1.00 88.50 87 THR A N 1
ATOM 718 C CA . THR A 1 87 ? 6.127 0.288 -8.760 1.00 88.50 87 THR A CA 1
ATOM 719 C C . THR A 1 87 ? 5.295 0.649 -7.527 1.00 88.50 87 THR A C 1
ATOM 721 O O . THR A 1 87 ? 4.104 0.934 -7.659 1.00 88.50 87 THR A O 1
ATOM 724 N N . ARG A 1 88 ? 5.920 0.684 -6.341 1.00 89.12 88 ARG A N 1
ATOM 725 C CA . ARG A 1 88 ? 5.268 1.030 -5.067 1.00 89.12 88 ARG A CA 1
ATOM 726 C C . ARG A 1 88 ? 4.812 2.486 -5.063 1.00 89.12 88 ARG A C 1
ATOM 728 O O . ARG A 1 88 ? 3.698 2.780 -4.644 1.00 89.12 88 ARG A O 1
ATOM 735 N N . HIS A 1 89 ? 5.638 3.381 -5.600 1.00 91.12 89 HIS A N 1
ATOM 736 C CA . HIS A 1 89 ? 5.280 4.788 -5.755 1.00 91.12 89 HIS A CA 1
ATOM 737 C C . HIS A 1 89 ? 4.061 4.969 -6.672 1.00 91.12 89 HIS A C 1
ATOM 739 O O . HIS A 1 89 ? 3.112 5.666 -6.317 1.00 91.12 89 HIS A O 1
ATOM 745 N N . SER A 1 90 ? 4.027 4.281 -7.816 1.00 92.56 90 SER A N 1
ATOM 746 C CA . SER A 1 90 ? 2.874 4.330 -8.725 1.00 92.56 90 SER A CA 1
ATOM 747 C C . SER A 1 90 ? 1.605 3.780 -8.078 1.00 92.56 90 SER A C 1
ATOM 749 O O . SER A 1 90 ? 0.541 4.369 -8.253 1.00 92.56 90 SER A O 1
ATOM 751 N N . LEU A 1 91 ? 1.725 2.696 -7.305 1.00 92.94 91 LEU A N 1
ATOM 752 C CA . LEU A 1 91 ? 0.627 2.112 -6.538 1.00 92.94 91 LEU A CA 1
ATOM 753 C C . LEU A 1 91 ? 0.050 3.105 -5.517 1.00 92.94 91 LEU A C 1
ATOM 755 O O . LEU A 1 91 ? -1.153 3.361 -5.522 1.00 92.94 91 LEU A O 1
ATOM 759 N N . MET A 1 92 ? 0.913 3.720 -4.701 1.00 94.06 92 MET A N 1
ATOM 760 C CA . MET A 1 92 ? 0.520 4.790 -3.778 1.00 94.06 92 MET A CA 1
ATOM 761 C C . MET A 1 92 ? -0.185 5.921 -4.532 1.00 94.06 92 MET A C 1
ATOM 763 O O . MET A 1 92 ? -1.281 6.330 -4.158 1.00 94.06 92 MET A O 1
ATOM 767 N N . ARG A 1 93 ? 0.383 6.382 -5.653 1.00 93.25 93 ARG A N 1
ATOM 768 C CA . ARG A 1 93 ? -0.185 7.489 -6.428 1.00 93.25 93 ARG A CA 1
ATOM 769 C C . ARG A 1 93 ? -1.590 7.195 -6.951 1.00 93.25 93 ARG A C 1
ATOM 771 O O . ARG A 1 93 ? -2.422 8.097 -6.933 1.00 93.25 93 ARG A O 1
ATOM 778 N N . VAL A 1 94 ? -1.858 5.990 -7.460 1.00 94.38 94 VAL A N 1
ATOM 779 C CA . VAL A 1 94 ? -3.202 5.658 -7.967 1.00 94.38 94 VAL A CA 1
ATOM 780 C C . VAL A 1 94 ? -4.204 5.516 -6.825 1.00 94.38 94 VAL A C 1
ATOM 782 O O . VAL A 1 94 ? -5.290 6.076 -6.917 1.00 94.38 94 VAL A O 1
ATOM 785 N N . ILE A 1 95 ? -3.818 4.881 -5.714 1.00 94.50 95 ILE A N 1
ATOM 786 C CA . ILE A 1 95 ? -4.685 4.709 -4.540 1.00 94.50 95 ILE A CA 1
ATOM 787 C C . ILE A 1 95 ? -5.060 6.064 -3.941 1.00 94.50 95 ILE A C 1
ATOM 789 O O . ILE A 1 95 ? -6.241 6.341 -3.753 1.00 94.50 95 ILE A O 1
ATOM 793 N N . PHE A 1 96 ? -4.086 6.946 -3.713 1.00 93.31 96 PHE A N 1
ATOM 794 C CA . PHE A 1 96 ? -4.324 8.258 -3.102 1.00 93.31 96 PHE A CA 1
ATOM 795 C C . PHE A 1 96 ? -4.994 9.277 -4.045 1.00 93.31 96 PHE A C 1
ATOM 797 O O . PHE A 1 96 ? -5.379 10.360 -3.609 1.00 93.31 96 PHE A O 1
ATOM 804 N N . LYS A 1 97 ? -5.190 8.930 -5.324 1.00 92.62 97 LYS A N 1
ATOM 805 C CA . LYS A 1 97 ? -6.010 9.705 -6.271 1.00 92.62 97 LYS A CA 1
ATOM 806 C C . LYS A 1 97 ? -7.486 9.312 -6.277 1.00 92.62 97 LYS A C 1
ATOM 808 O O . LYS A 1 97 ? -8.285 10.043 -6.860 1.00 92.62 97 LYS A O 1
ATOM 813 N N . THR A 1 98 ? -7.843 8.186 -5.667 1.00 92.12 98 THR A N 1
ATOM 814 C CA . THR A 1 98 ? -9.236 7.727 -5.603 1.00 92.12 98 THR A CA 1
ATOM 815 C C . THR A 1 98 ? -10.102 8.644 -4.733 1.00 92.12 98 THR A C 1
ATOM 817 O O . THR A 1 98 ? -9.621 9.452 -3.938 1.00 92.12 98 THR A O 1
ATOM 820 N N . THR A 1 99 ? -11.412 8.548 -4.895 1.00 90.31 99 THR A N 1
ATOM 821 C CA . THR A 1 99 ? -12.408 9.282 -4.119 1.00 90.31 99 THR A CA 1
ATOM 822 C C . THR A 1 99 ? -12.600 8.646 -2.749 1.00 90.31 99 THR A C 1
ATOM 824 O O . THR A 1 99 ? -12.610 9.369 -1.748 1.00 90.31 99 THR A O 1
ATOM 827 N N . ASN A 1 100 ? -12.699 7.312 -2.667 1.00 93.25 100 ASN A N 1
ATOM 828 C CA . ASN A 1 100 ? -12.924 6.641 -1.388 1.00 93.25 100 ASN A CA 1
ATOM 829 C C . ASN A 1 100 ? -11.763 6.861 -0.416 1.00 93.25 100 ASN A C 1
ATOM 831 O O . ASN A 1 100 ? -12.021 7.005 0.776 1.00 93.25 100 ASN A O 1
ATOM 835 N N . ILE A 1 101 ? -10.514 6.994 -0.885 1.00 93.81 101 ILE A N 1
ATOM 836 C CA . ILE A 1 101 ? -9.379 7.256 0.014 1.00 93.81 101 ILE A CA 1
ATOM 837 C C . ILE A 1 101 ? -9.523 8.576 0.783 1.00 93.81 101 ILE A C 1
ATOM 839 O O . ILE A 1 101 ? -9.111 8.649 1.935 1.00 93.81 101 ILE A O 1
ATOM 843 N N . LYS A 1 102 ? -10.171 9.600 0.204 1.00 91.00 102 LYS A N 1
ATOM 844 C CA . LYS A 1 102 ? -10.429 10.875 0.895 1.00 91.00 102 LYS A CA 1
ATOM 845 C C . LYS A 1 102 ? -11.370 10.674 2.074 1.00 91.00 102 LYS A C 1
ATOM 847 O O . LYS A 1 102 ? -11.163 11.249 3.135 1.00 91.00 102 LYS A O 1
ATOM 852 N N . LYS A 1 103 ? -12.384 9.825 1.896 1.00 92.94 103 LYS A N 1
ATOM 853 C CA . LYS A 1 103 ? -13.281 9.433 2.982 1.00 92.94 103 LYS A CA 1
ATOM 854 C C . LYS A 1 103 ? -12.520 8.677 4.071 1.00 92.94 103 LYS A C 1
ATOM 856 O O . LYS A 1 103 ? -12.671 9.002 5.239 1.00 92.94 103 LYS A O 1
ATOM 861 N N . VAL A 1 104 ? -11.674 7.717 3.691 1.00 95.00 104 VAL A N 1
ATOM 862 C CA . VAL A 1 104 ? -10.844 6.981 4.656 1.00 95.00 104 VAL A CA 1
ATOM 863 C C . VAL A 1 104 ? -9.928 7.932 5.434 1.00 95.00 104 VAL A C 1
ATOM 865 O O . VAL A 1 104 ? -9.811 7.796 6.645 1.00 95.00 104 VAL A O 1
ATOM 868 N N . LEU A 1 105 ? -9.306 8.909 4.768 1.00 93.44 105 LEU A N 1
ATOM 869 C CA . LEU A 1 105 ? -8.453 9.908 5.420 1.00 93.44 105 LEU A CA 1
ATOM 870 C C . LEU A 1 105 ? -9.230 10.758 6.429 1.00 93.44 105 LEU A C 1
ATOM 872 O O . LEU A 1 105 ? -8.705 11.042 7.497 1.00 93.44 105 LEU A O 1
ATOM 876 N N . ASN A 1 106 ? -10.479 11.119 6.132 1.00 93.19 106 ASN A N 1
ATOM 877 C CA . ASN A 1 106 ? -11.317 11.853 7.080 1.00 93.19 106 ASN A CA 1
ATOM 878 C C . ASN A 1 106 ? -11.703 11.010 8.305 1.00 93.19 106 ASN A C 1
ATOM 880 O O . ASN A 1 106 ? -11.776 11.547 9.406 1.00 93.19 106 ASN A O 1
ATOM 884 N N . ASP A 1 107 ? -11.964 9.715 8.112 1.00 94.25 107 ASP A N 1
ATOM 885 C CA . ASP A 1 107 ? -12.476 8.842 9.174 1.00 94.25 107 ASP A CA 1
ATOM 886 C C . ASP A 1 107 ? -11.358 8.232 10.036 1.00 94.25 107 ASP A C 1
ATOM 888 O O . ASP A 1 107 ? -11.537 8.056 11.239 1.00 94.25 107 ASP A O 1
ATOM 892 N N . PHE A 1 108 ? -10.219 7.880 9.431 1.00 94.81 108 PHE A N 1
ATOM 893 C CA . PHE A 1 108 ? -9.118 7.162 10.091 1.00 94.81 108 PHE A CA 1
ATOM 894 C C . PHE A 1 108 ? -7.800 7.940 10.113 1.00 94.81 108 PHE A C 1
ATOM 896 O O . PHE A 1 108 ? -6.891 7.547 10.844 1.00 94.81 108 PHE A O 1
ATOM 903 N N . GLY A 1 109 ? -7.660 9.001 9.312 1.00 91.81 109 GLY A N 1
ATOM 904 C CA . GLY A 1 109 ? -6.426 9.781 9.239 1.00 91.81 109 GLY A CA 1
ATOM 905 C C . GLY A 1 109 ? -6.072 10.415 10.583 1.00 91.81 109 GLY A C 1
ATOM 906 O O . GLY A 1 109 ? -6.939 10.848 11.339 1.00 91.81 109 GLY A O 1
ATOM 907 N N . GLY A 1 110 ? -4.781 10.421 10.909 1.00 90.81 110 GLY A N 1
ATOM 908 C CA . GLY A 1 110 ? -4.263 10.871 12.206 1.00 90.81 110 GLY A CA 1
ATOM 909 C C . GLY A 1 110 ? -4.492 9.895 13.372 1.00 90.81 110 GLY A C 1
ATOM 910 O O . GLY A 1 110 ? -3.682 9.874 14.301 1.00 90.81 110 GLY A O 1
ATOM 911 N N . ASP A 1 111 ? -5.517 9.036 13.324 1.00 94.50 111 ASP A N 1
ATOM 912 C CA . ASP A 1 111 ? -5.707 7.963 14.304 1.00 94.50 111 ASP A CA 1
ATOM 913 C C . ASP A 1 111 ? -4.769 6.791 13.989 1.00 94.50 111 ASP A C 1
ATOM 915 O O . ASP A 1 111 ? -4.949 6.057 13.015 1.00 94.50 111 ASP A O 1
ATOM 919 N N . LYS A 1 112 ? -3.734 6.622 14.818 1.00 94.25 112 LYS A N 1
ATOM 920 C CA . LYS A 1 112 ? -2.655 5.651 14.579 1.00 94.25 112 LYS A CA 1
ATOM 921 C C . LYS A 1 112 ? -3.159 4.211 14.512 1.00 94.25 112 LYS A C 1
ATOM 923 O O . LYS A 1 112 ? -2.724 3.448 13.652 1.00 94.25 112 LYS A O 1
ATOM 928 N N . ASP A 1 113 ? -4.076 3.840 15.399 1.00 94.31 113 ASP A N 1
ATOM 929 C CA . ASP A 1 113 ? -4.620 2.486 15.475 1.00 94.31 113 ASP A CA 1
ATOM 930 C C . ASP A 1 113 ? -5.460 2.152 14.235 1.00 94.31 113 ASP A C 1
ATOM 932 O O . ASP A 1 113 ? -5.219 1.147 13.562 1.00 94.31 113 ASP A O 1
ATOM 936 N N . SER A 1 114 ? -6.400 3.027 13.889 1.00 95.06 114 SER A N 1
ATOM 937 C CA . SER A 1 114 ? -7.305 2.868 12.748 1.00 95.06 114 SER A CA 1
ATOM 938 C C . SER A 1 114 ? -6.548 2.942 11.426 1.00 95.06 114 SER A C 1
ATOM 940 O O . SER A 1 114 ? -6.766 2.101 10.552 1.00 95.06 114 SER A O 1
ATOM 942 N N . SER A 1 115 ? -5.597 3.874 11.303 1.00 95.81 115 SER A N 1
ATOM 943 C CA . SER A 1 115 ? -4.701 3.983 10.146 1.00 95.81 115 SER A CA 1
ATOM 944 C C . SER A 1 115 ? -3.873 2.716 9.947 1.00 95.81 115 SER A C 1
ATOM 946 O O . SER A 1 115 ? -3.731 2.237 8.819 1.00 95.81 115 SER A O 1
ATOM 948 N N . PHE A 1 116 ? -3.349 2.132 11.030 1.00 94.81 116 PHE A N 1
ATOM 949 C CA . PHE A 1 116 ? -2.586 0.888 10.962 1.00 94.81 116 PHE A CA 1
ATOM 950 C C . PHE A 1 116 ? -3.469 -0.289 10.539 1.00 94.81 116 PHE A C 1
ATOM 952 O O . PHE A 1 116 ? -3.146 -0.981 9.573 1.00 94.81 116 PHE A O 1
ATOM 959 N N . ILE A 1 117 ? -4.613 -0.488 11.202 1.00 94.94 117 ILE A N 1
AT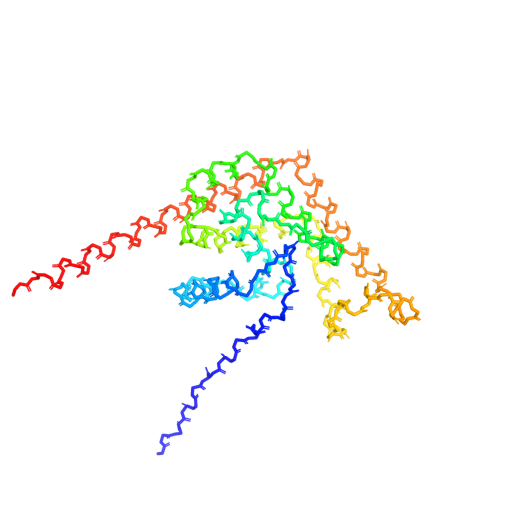OM 960 C CA . ILE A 1 117 ? -5.556 -1.573 10.881 1.00 94.94 117 ILE A CA 1
ATOM 961 C C . ILE A 1 117 ? -6.031 -1.456 9.427 1.00 94.94 117 ILE A C 1
ATOM 963 O O . ILE A 1 117 ? -6.033 -2.451 8.696 1.00 94.94 117 ILE A O 1
ATOM 967 N N . PHE A 1 118 ? -6.405 -0.252 8.987 1.00 96.31 118 PHE A N 1
ATOM 968 C CA . PHE A 1 118 ? -6.809 -0.006 7.607 1.00 96.31 118 PHE A CA 1
ATOM 969 C C . PHE A 1 118 ? -5.684 -0.328 6.628 1.00 96.31 118 PHE A C 1
ATOM 971 O O . PHE A 1 118 ? -5.929 -1.041 5.660 1.00 96.31 118 PHE A O 1
ATOM 978 N N . SER A 1 119 ? -4.452 0.107 6.898 1.00 94.50 119 SER A N 1
ATOM 979 C CA . SER A 1 119 ? -3.307 -0.176 6.026 1.00 94.50 119 SER A CA 1
ATOM 980 C C . SER A 1 119 ? -3.070 -1.683 5.859 1.00 94.50 119 SER A C 1
ATOM 982 O O . SER A 1 119 ? -2.888 -2.150 4.734 1.00 94.50 119 SER A O 1
ATOM 984 N N . GLN A 1 120 ? -3.175 -2.462 6.944 1.00 91.62 120 GLN A N 1
ATOM 985 C CA . GLN A 1 120 ? -3.026 -3.926 6.915 1.00 91.62 120 GLN A CA 1
ATOM 986 C C . GLN A 1 120 ? -4.153 -4.627 6.142 1.00 91.62 120 GLN A C 1
ATOM 988 O O . GLN A 1 120 ? -3.923 -5.618 5.445 1.00 91.62 120 GLN A O 1
ATOM 993 N N . ILE A 1 121 ? -5.388 -4.135 6.248 1.00 93.50 121 ILE A N 1
ATOM 994 C CA . ILE A 1 121 ? -6.529 -4.688 5.506 1.00 93.50 121 ILE A CA 1
ATOM 995 C C . ILE A 1 121 ? -6.447 -4.291 4.026 1.00 93.50 121 ILE A C 1
ATOM 997 O O . ILE A 1 121 ? -6.605 -5.146 3.150 1.00 93.50 121 ILE A O 1
ATOM 1001 N N . LEU A 1 122 ? -6.148 -3.020 3.742 1.00 94.19 122 LEU A N 1
ATOM 1002 C CA . LEU A 1 122 ? -5.988 -2.496 2.390 1.00 94.19 122 LEU A CA 1
ATOM 1003 C C . LEU A 1 122 ? -4.885 -3.247 1.650 1.00 94.19 122 LEU A C 1
ATOM 1005 O O . LEU A 1 122 ? -5.087 -3.634 0.506 1.00 94.19 122 LEU A O 1
ATOM 1009 N N . HIS A 1 123 ? -3.764 -3.534 2.310 1.00 90.31 123 HIS A N 1
ATOM 1010 C CA . HIS A 1 123 ? -2.681 -4.350 1.769 1.00 90.31 123 HIS A CA 1
ATOM 1011 C C . HIS A 1 123 ? -3.192 -5.662 1.137 1.00 90.31 123 HIS A C 1
ATOM 1013 O O . HIS A 1 123 ? -2.863 -5.970 -0.011 1.00 90.31 123 HIS A O 1
ATOM 1019 N N . LYS A 1 124 ? -4.072 -6.398 1.828 1.00 88.88 124 LYS A N 1
ATOM 1020 C CA . LYS A 1 124 ? -4.649 -7.656 1.317 1.00 88.88 124 LYS A CA 1
ATOM 1021 C C . LYS A 1 124 ? -5.565 -7.426 0.113 1.00 88.88 124 LYS A C 1
ATOM 1023 O O . LYS A 1 124 ? -5.520 -8.194 -0.844 1.00 88.88 124 LYS A O 1
ATOM 1028 N N . LYS A 1 125 ? -6.380 -6.370 0.150 1.00 92.88 125 LYS A N 1
ATOM 1029 C CA . LYS A 1 125 ? -7.302 -6.007 -0.939 1.00 92.88 125 LYS A CA 1
ATOM 1030 C C . LYS A 1 125 ? -6.564 -5.543 -2.191 1.00 92.88 125 LYS A C 1
ATOM 1032 O O . LYS A 1 125 ? -6.887 -5.967 -3.293 1.00 92.88 125 LYS A O 1
ATOM 1037 N N . ILE A 1 126 ? -5.511 -4.758 -2.020 1.00 91.88 126 ILE A N 1
ATOM 1038 C CA . ILE A 1 126 ? -4.657 -4.310 -3.117 1.00 91.88 126 ILE A CA 1
ATOM 1039 C C . ILE A 1 126 ? -3.879 -5.471 -3.729 1.00 91.88 126 ILE A C 1
ATOM 1041 O O . ILE A 1 126 ? -3.708 -5.497 -4.943 1.00 91.88 126 ILE A O 1
ATOM 1045 N N . PHE A 1 127 ? -3.465 -6.461 -2.934 1.00 89.94 127 PHE A N 1
ATOM 1046 C CA . PHE A 1 127 ? -2.890 -7.687 -3.482 1.00 89.94 127 PHE A CA 1
ATOM 1047 C C . PHE A 1 127 ? -3.889 -8.465 -4.359 1.00 89.94 127 PHE A C 1
ATOM 1049 O O . PHE A 1 127 ? -3.512 -8.952 -5.424 1.00 89.94 127 PHE A O 1
ATOM 1056 N N . GLN A 1 128 ? -5.159 -8.560 -3.945 1.00 90.12 128 GLN A N 1
ATOM 1057 C CA . GLN A 1 128 ? -6.212 -9.195 -4.751 1.00 90.12 128 GLN A CA 1
ATOM 1058 C C . GLN A 1 128 ? -6.380 -8.469 -6.088 1.00 90.12 128 GLN A C 1
ATOM 1060 O O . GLN A 1 128 ? -6.191 -9.081 -7.137 1.00 90.12 128 GLN A O 1
ATOM 1065 N N . TRP A 1 129 ? -6.589 -7.151 -6.047 1.00 92.38 129 TRP A N 1
ATOM 1066 C CA . TRP A 1 129 ? -6.661 -6.324 -7.252 1.00 92.38 129 TRP A CA 1
ATOM 1067 C C . TRP A 1 129 ? -5.429 -6.487 -8.152 1.00 92.38 129 TRP A C 1
ATOM 1069 O O . TRP A 1 129 ? -5.559 -6.735 -9.346 1.00 92.38 129 TRP A O 1
ATOM 1079 N N . HIS A 1 130 ? -4.226 -6.420 -7.573 1.00 90.75 130 HIS A N 1
ATOM 1080 C CA . HIS A 1 130 ? -2.963 -6.629 -8.278 1.00 90.75 130 HIS A CA 1
ATOM 1081 C C . HIS A 1 130 ? -2.951 -7.951 -9.059 1.00 90.75 130 HIS A C 1
ATOM 1083 O O . HIS A 1 130 ? -2.481 -7.980 -10.195 1.00 90.75 130 HIS A O 1
ATOM 1089 N N . SER A 1 131 ? -3.457 -9.032 -8.460 1.00 88.50 131 SER A N 1
ATOM 1090 C CA . SER A 1 131 ? -3.468 -10.366 -9.072 1.00 88.50 131 SER A CA 1
ATOM 1091 C C . SER A 1 131 ? -4.493 -10.537 -10.197 1.00 88.50 131 SER A C 1
ATOM 1093 O O . SER A 1 131 ? -4.341 -11.442 -11.014 1.00 88.50 131 SER A O 1
ATOM 1095 N N . GLU A 1 132 ? -5.507 -9.672 -10.260 1.00 91.00 132 GLU A N 1
ATOM 1096 C CA . GLU A 1 132 ? -6.563 -9.705 -11.281 1.00 91.00 132 GLU A CA 1
ATOM 1097 C C . GLU A 1 132 ? -6.209 -8.906 -12.539 1.00 91.00 132 GLU A C 1
ATOM 1099 O O . GLU A 1 132 ? -6.833 -9.068 -13.588 1.00 91.00 132 GLU A O 1
ATOM 1104 N N . LEU A 1 133 ? -5.192 -8.049 -12.458 1.00 91.44 133 LEU A N 1
ATOM 1105 C CA . LEU A 1 133 ? -4.687 -7.318 -13.609 1.00 91.44 133 LEU A CA 1
ATOM 1106 C C . LEU A 1 133 ? -4.017 -8.280 -14.599 1.00 91.44 133 LEU A C 1
ATOM 1108 O O . LEU A 1 133 ? -3.105 -9.032 -14.248 1.00 91.44 133 LEU A O 1
ATOM 1112 N N . ASP A 1 134 ? -4.427 -8.191 -15.864 1.00 90.38 134 ASP A N 1
ATOM 1113 C CA . ASP A 1 134 ? -3.906 -9.026 -16.946 1.00 90.38 134 ASP A CA 1
ATOM 1114 C C . ASP A 1 134 ? -2.366 -9.066 -16.960 1.00 90.38 134 ASP A C 1
ATOM 1116 O O . ASP A 1 134 ? -1.704 -8.030 -16.857 1.00 90.38 134 ASP A O 1
ATOM 1120 N N . GLY A 1 135 ? -1.782 -10.260 -17.073 1.00 88.25 135 GLY A N 1
ATOM 1121 C CA . GLY A 1 135 ? -0.334 -10.481 -17.152 1.00 88.25 135 GLY A CA 1
ATOM 1122 C C . GLY A 1 135 ? 0.491 -10.080 -15.918 1.00 88.25 135 GLY A C 1
ATOM 1123 O O . GLY A 1 135 ? 1.723 -10.064 -16.003 1.00 88.25 135 GLY A O 1
ATOM 1124 N N . MET A 1 136 ? -0.131 -9.735 -14.782 1.00 89.38 136 MET A N 1
ATOM 1125 C CA . MET A 1 136 ? 0.616 -9.382 -13.566 1.00 89.38 136 MET A CA 1
ATOM 1126 C C . MET A 1 136 ? 1.298 -10.570 -12.907 1.00 89.38 136 MET A C 1
ATOM 1128 O O . MET A 1 136 ? 2.381 -10.408 -12.351 1.00 89.38 136 MET A O 1
ATOM 1132 N N . ASP A 1 137 ? 0.736 -11.771 -13.011 1.00 87.12 137 ASP A N 1
ATOM 1133 C CA . ASP A 1 137 ? 1.368 -12.968 -12.461 1.00 87.12 137 ASP A CA 1
ATOM 1134 C C . ASP A 1 137 ? 2.731 -13.240 -13.128 1.00 87.12 137 ASP A C 1
ATOM 1136 O O . ASP A 1 137 ? 3.704 -13.563 -12.441 1.00 87.12 137 ASP A O 1
ATOM 1140 N N . VAL A 1 138 ? 2.825 -13.051 -14.450 1.00 89.38 138 VAL A N 1
ATOM 1141 C CA . VAL A 1 138 ? 4.062 -13.199 -15.229 1.00 89.38 138 VAL A CA 1
ATOM 1142 C C . VAL A 1 138 ? 5.087 -12.154 -14.800 1.00 89.38 138 VAL A C 1
ATOM 1144 O O . VAL A 1 138 ? 6.217 -12.511 -14.461 1.00 89.38 138 VAL A O 1
ATOM 1147 N N . LEU A 1 139 ? 4.691 -10.878 -14.752 1.00 88.56 139 LEU A N 1
ATOM 1148 C CA . LEU A 1 139 ? 5.584 -9.780 -14.367 1.00 88.56 139 LEU A CA 1
ATOM 1149 C C . LEU A 1 139 ? 6.064 -9.908 -12.917 1.00 88.56 139 LEU A C 1
ATOM 1151 O O . LEU A 1 139 ? 7.243 -9.686 -12.641 1.00 88.56 139 LEU A O 1
ATOM 1155 N N . THR A 1 140 ? 5.189 -10.316 -11.997 1.00 84.44 140 THR A N 1
ATOM 1156 C CA . THR A 1 140 ? 5.545 -10.534 -10.590 1.00 84.44 140 THR A CA 1
ATOM 1157 C C . THR A 1 140 ? 6.503 -11.712 -10.435 1.00 84.44 140 THR A C 1
ATOM 1159 O O . THR A 1 140 ? 7.495 -11.587 -9.715 1.00 84.44 140 THR A O 1
ATOM 1162 N N . LYS A 1 141 ? 6.298 -12.827 -11.151 1.00 83.56 141 LYS A N 1
ATOM 1163 C CA . LYS A 1 141 ? 7.262 -13.946 -11.178 1.00 83.56 141 LYS A CA 1
ATOM 1164 C C . LYS A 1 141 ? 8.613 -13.513 -11.748 1.00 83.56 141 LYS A C 1
ATOM 1166 O O . LYS A 1 141 ? 9.655 -13.850 -11.184 1.00 83.56 141 LYS A O 1
ATOM 1171 N N . GLU A 1 142 ? 8.615 -12.747 -12.837 1.00 84.62 142 GLU A N 1
ATOM 1172 C CA . GLU A 1 142 ? 9.846 -12.249 -13.451 1.00 84.62 142 GLU A CA 1
ATOM 1173 C C . GLU A 1 142 ? 10.599 -11.297 -12.509 1.00 84.62 142 GLU A C 1
ATOM 1175 O O . GLU A 1 142 ? 11.818 -11.422 -12.342 1.00 84.62 142 GLU A O 1
ATOM 1180 N N . LEU A 1 143 ? 9.879 -10.409 -11.823 1.00 80.75 143 LEU A N 1
ATOM 1181 C CA . LEU A 1 143 ? 10.439 -9.522 -10.810 1.00 80.75 143 LEU A CA 1
ATOM 1182 C C . LEU A 1 143 ? 11.057 -10.311 -9.649 1.00 80.75 143 LEU A C 1
ATOM 1184 O O . LEU A 1 143 ? 12.221 -10.093 -9.312 1.00 80.75 143 LEU A O 1
ATOM 1188 N N . LEU A 1 144 ? 10.307 -11.261 -9.082 1.00 78.00 144 LEU A N 1
ATOM 1189 C CA . LEU A 1 144 ? 10.761 -12.125 -7.988 1.00 78.00 144 LEU A CA 1
ATOM 1190 C C . LEU A 1 144 ? 12.010 -12.917 -8.378 1.00 78.00 144 LEU A C 1
ATOM 1192 O O . LEU A 1 144 ? 12.968 -12.983 -7.606 1.00 78.00 144 LEU A O 1
ATOM 1196 N N . SER A 1 145 ? 12.042 -13.470 -9.593 1.00 75.19 145 SER A N 1
ATOM 1197 C CA . SER A 1 145 ? 13.236 -14.139 -10.112 1.00 75.19 145 SER A CA 1
ATOM 1198 C C . SER A 1 145 ? 14.412 -13.159 -10.204 1.00 75.19 145 SER A C 1
ATOM 1200 O O . SER A 1 145 ? 15.496 -13.447 -9.715 1.00 75.19 145 SER A O 1
ATOM 1202 N N . THR A 1 146 ? 14.203 -11.948 -10.713 1.00 71.44 146 THR A N 1
ATOM 1203 C CA . THR A 1 146 ? 15.278 -10.961 -10.888 1.00 71.44 146 THR A CA 1
ATOM 1204 C C . THR A 1 146 ? 15.869 -10.491 -9.553 1.00 71.44 146 THR A C 1
ATOM 1206 O O . THR A 1 146 ? 17.079 -10.285 -9.464 1.00 71.44 146 THR A O 1
ATOM 1209 N N . ILE A 1 147 ? 15.042 -10.355 -8.512 1.00 70.38 147 ILE A N 1
ATOM 1210 C CA . ILE A 1 147 ? 15.470 -9.948 -7.163 1.00 70.38 147 ILE A CA 1
ATOM 1211 C C . ILE A 1 147 ? 16.150 -11.112 -6.420 1.00 70.38 147 ILE A C 1
ATOM 1213 O O . ILE A 1 147 ? 17.236 -10.934 -5.866 1.00 70.38 147 ILE A O 1
ATOM 1217 N N . SER A 1 148 ? 15.556 -12.312 -6.445 1.00 60.59 148 SER A N 1
ATOM 1218 C CA . SER A 1 148 ? 16.068 -13.500 -5.731 1.00 60.59 148 SER A CA 1
ATOM 1219 C C . SER A 1 148 ? 17.440 -13.967 -6.217 1.00 60.59 148 SER A C 1
ATOM 1221 O O . SER A 1 148 ? 18.252 -14.407 -5.411 1.00 60.59 148 SER A O 1
ATOM 1223 N N . HIS A 1 149 ? 17.741 -13.816 -7.510 1.00 50.31 149 HIS A N 1
ATOM 1224 C CA . HIS A 1 149 ? 19.068 -14.137 -8.044 1.00 50.31 149 HIS A CA 1
ATOM 1225 C C . HIS A 1 149 ? 20.142 -13.136 -7.607 1.00 50.31 149 HIS A C 1
ATOM 1227 O O . HIS A 1 149 ? 21.328 -13.426 -7.756 1.00 50.31 149 HIS A O 1
ATOM 1233 N N . LYS A 1 150 ? 19.750 -11.957 -7.101 1.00 49.22 150 LYS A N 1
ATOM 1234 C CA . LYS A 1 150 ? 20.695 -10.898 -6.759 1.00 49.22 150 LYS A CA 1
ATOM 1235 C C . LYS A 1 150 ? 20.954 -10.766 -5.260 1.00 49.22 150 LYS A C 1
ATOM 1237 O O . LYS A 1 150 ? 22.091 -10.468 -4.941 1.00 49.22 150 LYS A O 1
ATOM 1242 N N . ASN A 1 151 ? 20.005 -11.002 -4.339 1.00 46.53 151 ASN A N 1
ATOM 1243 C CA . ASN A 1 151 ? 20.214 -10.762 -2.886 1.00 46.53 151 ASN A CA 1
ATOM 1244 C C . ASN A 1 151 ? 20.929 -9.418 -2.591 1.00 46.53 151 ASN A C 1
ATOM 1246 O O . ASN A 1 151 ? 21.664 -9.274 -1.616 1.00 46.53 151 ASN A O 1
ATOM 1250 N N . VAL A 1 152 ? 20.759 -8.438 -3.478 1.00 50.53 152 VAL A N 1
ATOM 1251 C CA . VAL A 1 152 ? 21.511 -7.190 -3.475 1.00 50.53 152 VAL A CA 1
ATOM 1252 C C . VAL A 1 152 ? 20.550 -6.138 -2.975 1.00 50.53 152 VAL A C 1
ATOM 1254 O O . VAL A 1 152 ? 19.532 -5.869 -3.613 1.00 50.53 152 VAL A O 1
ATOM 1257 N N . ASP A 1 153 ? 20.878 -5.553 -1.828 1.00 52.81 153 ASP A N 1
ATOM 1258 C CA . ASP A 1 153 ? 20.422 -4.207 -1.529 1.00 52.81 153 ASP A CA 1
ATOM 1259 C C . ASP A 1 153 ? 20.786 -3.335 -2.736 1.00 52.81 153 ASP A C 1
ATOM 1261 O O . ASP A 1 153 ? 21.963 -3.156 -3.033 1.00 52.81 153 ASP A O 1
ATOM 1265 N N . ILE A 1 154 ? 19.784 -2.882 -3.492 1.00 53.75 154 ILE A N 1
ATOM 1266 C CA . ILE A 1 154 ? 19.987 -2.145 -4.746 1.00 53.75 154 ILE A CA 1
ATOM 1267 C C . ILE A 1 154 ? 20.282 -0.660 -4.512 1.00 53.75 154 ILE A C 1
ATOM 1269 O O . ILE A 1 154 ? 20.650 0.028 -5.460 1.00 53.75 154 ILE A O 1
ATOM 1273 N N . ARG A 1 155 ? 20.157 -0.159 -3.274 1.00 58.12 155 ARG A N 1
ATOM 1274 C CA . ARG A 1 155 ? 20.409 1.251 -2.922 1.00 58.12 155 ARG A CA 1
ATOM 1275 C C . ARG A 1 155 ? 21.833 1.727 -3.249 1.00 58.12 155 ARG A C 1
ATOM 1277 O O . ARG A 1 155 ? 21.956 2.831 -3.777 1.00 58.12 155 ARG A O 1
ATOM 1284 N N . PRO A 1 156 ? 22.907 0.935 -3.034 1.00 55.44 156 PRO A N 1
ATOM 1285 C CA . PRO A 1 156 ? 24.268 1.326 -3.393 1.00 55.44 156 PRO A CA 1
ATOM 1286 C C . PRO A 1 156 ? 24.457 1.609 -4.888 1.00 55.44 156 PRO A C 1
ATOM 1288 O O . PRO A 1 156 ? 25.286 2.444 -5.225 1.00 55.44 156 PRO A O 1
ATOM 1291 N N . LEU A 1 157 ? 23.654 1.004 -5.777 1.00 53.41 157 LEU A N 1
ATOM 1292 C CA . LEU A 1 157 ? 23.721 1.242 -7.231 1.00 53.41 157 LEU A CA 1
ATOM 1293 C C . LEU A 1 157 ? 23.298 2.665 -7.637 1.00 53.41 157 LEU A C 1
ATOM 1295 O O . LEU A 1 157 ? 23.502 3.065 -8.780 1.00 53.41 157 LEU A O 1
ATOM 1299 N N . TYR A 1 158 ? 22.690 3.416 -6.718 1.00 50.91 158 TYR A N 1
ATOM 1300 C CA . TYR A 1 158 ? 22.207 4.776 -6.943 1.00 50.91 158 TYR A CA 1
ATOM 1301 C C . TYR A 1 158 ? 23.068 5.849 -6.265 1.00 50.91 158 TYR A C 1
ATOM 1303 O O . TYR A 1 158 ? 22.803 7.041 -6.417 1.00 50.91 158 TYR A O 1
ATOM 1311 N N . LEU A 1 159 ? 24.106 5.450 -5.527 1.00 52.50 159 LEU A N 1
ATOM 1312 C CA . LEU A 1 159 ? 25.109 6.378 -5.016 1.00 52.50 159 LEU A CA 1
ATOM 1313 C C . LEU A 1 159 ? 26.074 6.734 -6.157 1.00 52.50 159 LEU A C 1
ATOM 1315 O O . LEU A 1 159 ? 26.541 5.845 -6.868 1.00 52.50 159 LEU A O 1
ATOM 1319 N N . GLU A 1 160 ? 26.428 8.018 -6.305 1.00 46.94 160 GLU A N 1
ATOM 1320 C CA . GLU A 1 160 ? 27.323 8.506 -7.378 1.00 46.94 160 GLU A CA 1
ATOM 1321 C C . GLU A 1 160 ? 28.642 7.714 -7.482 1.00 46.94 160 GLU A C 1
ATOM 1323 O O . GLU A 1 160 ? 29.188 7.540 -8.572 1.00 46.94 160 GLU A O 1
ATOM 1328 N N . GLN A 1 161 ? 29.109 7.165 -6.357 1.00 45.56 161 GLN A N 1
ATOM 1329 C CA . GLN A 1 161 ? 30.340 6.380 -6.217 1.00 45.56 161 GLN A CA 1
ATOM 1330 C C . GLN A 1 161 ? 30.311 5.024 -6.951 1.00 45.56 161 GLN A C 1
ATOM 1332 O O . GLN A 1 161 ? 31.369 4.467 -7.231 1.00 45.56 161 GLN A O 1
ATOM 1337 N N . TYR A 1 162 ? 29.124 4.503 -7.283 1.00 41.31 162 TYR A N 1
ATOM 1338 C CA . TYR A 1 162 ? 28.928 3.224 -7.982 1.00 41.31 162 TYR A CA 1
ATOM 1339 C C . TYR A 1 162 ? 28.353 3.396 -9.394 1.00 41.31 162 TYR A C 1
ATOM 1341 O O . TYR A 1 162 ? 28.023 2.411 -10.049 1.00 41.31 162 TYR A O 1
ATOM 1349 N N . SER A 1 163 ? 28.304 4.629 -9.911 1.00 43.31 163 SER A N 1
ATOM 1350 C CA . SER A 1 163 ? 27.846 4.953 -11.275 1.00 43.31 163 SER A CA 1
ATOM 1351 C C . SER A 1 163 ? 28.605 4.218 -12.397 1.00 43.31 163 SER A C 1
ATOM 1353 O O . SER A 1 163 ? 28.132 4.160 -13.532 1.00 43.31 163 SER A O 1
ATOM 1355 N N . THR A 1 164 ? 29.760 3.625 -12.085 1.00 43.34 164 THR A N 1
ATOM 1356 C CA . THR A 1 164 ? 30.614 2.850 -12.998 1.00 43.34 164 THR A CA 1
ATOM 1357 C C . THR A 1 164 ? 30.568 1.334 -12.778 1.00 43.34 164 THR A C 1
ATOM 1359 O O . THR A 1 164 ? 31.139 0.601 -13.588 1.00 43.34 164 THR A O 1
ATOM 1362 N N . ILE A 1 165 ? 29.893 0.832 -11.734 1.00 43.75 165 ILE A N 1
ATOM 1363 C CA . ILE A 1 165 ? 29.877 -0.596 -11.383 1.00 43.75 165 ILE A CA 1
ATOM 1364 C C . ILE A 1 165 ? 28.453 -1.141 -11.531 1.00 43.75 165 ILE A C 1
ATOM 1366 O O . ILE A 1 165 ? 27.609 -1.005 -10.657 1.00 43.75 165 ILE A O 1
ATOM 1370 N N . GLU A 1 166 ? 28.258 -1.787 -12.679 1.00 43.50 166 GLU A N 1
ATOM 1371 C CA . GLU A 1 166 ? 27.035 -2.383 -13.215 1.00 43.50 166 GLU A CA 1
ATOM 1372 C C . GLU A 1 166 ? 25.864 -1.423 -13.482 1.00 43.50 166 GLU A C 1
ATOM 1374 O O . GLU A 1 166 ? 25.402 -0.704 -12.597 1.00 43.50 166 GLU A O 1
ATOM 1379 N N . PRO A 1 167 ? 25.286 -1.456 -14.702 1.00 46.03 167 PRO A N 1
ATOM 1380 C CA . PRO A 1 167 ? 24.007 -0.813 -14.917 1.00 46.03 167 PRO A CA 1
ATOM 1381 C C . PRO A 1 167 ? 23.036 -1.444 -13.924 1.00 46.03 167 PRO A C 1
ATOM 1383 O O . PRO A 1 167 ? 22.939 -2.676 -13.862 1.00 46.03 167 PRO A O 1
ATOM 1386 N N . TYR A 1 168 ? 22.283 -0.618 -13.195 1.00 50.78 168 TYR A N 1
ATOM 1387 C CA . TYR A 1 168 ? 20.995 -1.030 -12.643 1.00 50.78 168 TYR A CA 1
ATOM 1388 C C . TYR A 1 168 ? 20.384 -2.058 -13.597 1.00 50.78 168 TYR A C 1
ATOM 1390 O O . TYR A 1 168 ? 20.343 -1.746 -14.796 1.00 50.78 168 TYR A O 1
ATOM 1398 N N . PRO A 1 169 ? 20.032 -3.291 -13.176 1.00 65.12 169 PRO A N 1
ATOM 1399 C CA . PRO A 1 169 ? 19.705 -4.323 -14.145 1.00 65.12 169 PRO A CA 1
ATOM 1400 C C . PRO A 1 169 ? 18.551 -3.781 -14.980 1.00 65.12 169 PRO A C 1
ATOM 1402 O O . PRO A 1 169 ? 17.445 -3.659 -14.472 1.00 65.12 169 PRO A O 1
ATOM 1405 N N . LYS A 1 170 ? 18.809 -3.378 -16.235 1.00 69.81 170 LYS A N 1
ATOM 1406 C CA . LYS A 1 170 ? 17.836 -2.665 -17.089 1.00 69.81 170 LYS A CA 1
ATOM 1407 C C . LYS A 1 170 ? 16.503 -3.412 -17.132 1.00 69.81 170 LYS A C 1
ATOM 1409 O O . LYS A 1 170 ? 15.439 -2.814 -17.211 1.00 69.81 170 LYS A O 1
ATOM 1414 N N . LYS A 1 171 ? 16.603 -4.734 -16.989 1.00 76.12 171 LYS A N 1
ATOM 1415 C CA . LYS A 1 171 ? 15.519 -5.679 -16.771 1.00 76.12 171 LYS A CA 1
ATOM 1416 C C . LYS A 1 171 ? 14.625 -5.340 -15.565 1.00 76.12 171 LYS A C 1
ATOM 1418 O O . LYS A 1 171 ? 13.418 -5.267 -15.734 1.00 76.12 171 LYS A O 1
ATOM 1423 N N . LEU A 1 172 ? 15.182 -5.076 -14.383 1.00 77.06 172 LEU A N 1
ATOM 1424 C CA . LEU A 1 172 ? 14.437 -4.674 -13.185 1.00 77.06 172 LEU A CA 1
ATOM 1425 C C . LEU A 1 172 ? 13.679 -3.356 -13.395 1.00 77.06 172 LEU A C 1
ATOM 1427 O O . LEU A 1 172 ? 12.490 -3.302 -13.095 1.00 77.06 172 LEU A O 1
ATOM 1431 N N . ALA A 1 173 ? 14.325 -2.332 -13.970 1.00 77.69 173 ALA A N 1
ATOM 1432 C CA . ALA A 1 173 ? 13.665 -1.054 -14.301 1.00 77.69 173 ALA A CA 1
ATOM 1433 C C . ALA A 1 173 ? 12.496 -1.284 -15.252 1.00 77.69 173 ALA A C 1
ATOM 1435 O O . ALA A 1 173 ? 11.391 -0.802 -15.020 1.00 77.69 173 ALA A O 1
ATOM 1436 N N . ALA A 1 174 ? 12.746 -2.052 -16.313 1.00 83.75 174 ALA A N 1
ATOM 1437 C CA . ALA A 1 174 ? 11.749 -2.344 -17.324 1.00 83.75 174 ALA A CA 1
ATOM 1438 C C . ALA A 1 174 ? 10.549 -3.104 -16.742 1.00 83.75 174 ALA A C 1
ATOM 1440 O O . ALA A 1 174 ? 9.413 -2.769 -17.071 1.00 83.75 174 ALA A O 1
ATOM 1441 N N . ILE A 1 175 ? 10.770 -4.096 -15.872 1.00 86.75 175 ILE A N 1
ATOM 1442 C CA . ILE A 1 175 ? 9.682 -4.837 -15.215 1.00 86.75 175 ILE A CA 1
ATOM 1443 C C . ILE A 1 175 ? 8.904 -3.909 -14.275 1.00 86.75 175 ILE A C 1
ATOM 1445 O O . ILE A 1 175 ? 7.677 -3.846 -14.361 1.00 86.75 175 ILE A O 1
ATOM 1449 N N . GLN A 1 176 ? 9.593 -3.130 -13.432 1.00 87.06 176 GLN A N 1
ATOM 1450 C CA . GLN A 1 176 ? 8.932 -2.186 -12.526 1.00 87.06 176 GLN A CA 1
ATOM 1451 C C . GLN A 1 176 ? 8.090 -1.145 -13.276 1.00 87.06 176 GLN A C 1
ATOM 1453 O O . GLN A 1 176 ? 6.974 -0.831 -12.854 1.00 87.06 176 GLN A O 1
ATOM 1458 N N . GLN A 1 177 ? 8.591 -0.640 -14.406 1.00 88.56 177 GLN A N 1
ATOM 1459 C CA . GLN A 1 177 ? 7.882 0.326 -15.239 1.00 88.56 177 GLN A CA 1
ATOM 1460 C C . GLN A 1 177 ? 6.670 -0.299 -15.942 1.00 88.56 177 GLN A C 1
ATOM 1462 O O . GLN A 1 177 ? 5.629 0.349 -16.051 1.00 88.56 177 GLN A O 1
ATOM 1467 N N . GLN A 1 178 ? 6.769 -1.554 -16.390 1.00 92.38 178 GLN A N 1
ATOM 1468 C CA . GLN A 1 178 ? 5.631 -2.288 -16.953 1.00 92.38 178 GLN A CA 1
ATOM 1469 C C . GLN A 1 178 ? 4.524 -2.486 -15.915 1.00 92.38 178 GLN A C 1
ATOM 1471 O O . GLN A 1 178 ? 3.359 -2.212 -16.207 1.00 92.38 178 GLN A O 1
ATOM 1476 N N . ILE A 1 179 ? 4.889 -2.874 -14.691 1.00 91.88 179 ILE A N 1
ATOM 1477 C CA . ILE A 1 179 ? 3.943 -2.999 -13.579 1.00 91.88 179 ILE A CA 1
ATOM 1478 C C . ILE A 1 179 ? 3.310 -1.637 -13.252 1.00 91.88 179 ILE A C 1
ATOM 1480 O O . ILE A 1 179 ? 2.087 -1.512 -13.192 1.00 91.88 179 ILE A O 1
ATOM 1484 N N . ALA A 1 180 ? 4.126 -0.591 -13.096 1.00 92.19 180 ALA A N 1
ATOM 1485 C CA . ALA A 1 180 ? 3.650 0.766 -12.838 1.00 92.19 180 ALA A CA 1
ATOM 1486 C C . ALA A 1 180 ? 2.674 1.249 -13.923 1.00 92.19 180 ALA A C 1
ATOM 1488 O O . ALA A 1 180 ? 1.652 1.869 -13.618 1.00 92.19 180 ALA A O 1
ATOM 1489 N N . LYS A 1 181 ? 2.957 0.943 -15.195 1.00 93.38 181 LYS A N 1
ATOM 1490 C CA . LYS A 1 181 ? 2.065 1.257 -16.313 1.00 93.38 181 LYS A CA 1
ATOM 1491 C C . LYS A 1 181 ? 0.741 0.504 -16.200 1.00 93.38 181 LYS A C 1
ATOM 1493 O O . LYS A 1 181 ? -0.292 1.124 -16.421 1.00 93.38 181 LYS A O 1
ATOM 1498 N N . LYS A 1 182 ? 0.743 -0.773 -15.801 1.00 94.25 182 LYS A N 1
ATOM 1499 C CA . LYS A 1 182 ? -0.496 -1.538 -15.578 1.00 94.25 182 LYS A CA 1
ATOM 1500 C C . LYS A 1 182 ? -1.375 -0.920 -14.490 1.00 94.25 182 LYS A C 1
ATOM 1502 O O . LYS A 1 182 ? -2.569 -0.769 -14.722 1.00 94.25 182 LYS A O 1
ATOM 1507 N N . TYR A 1 183 ? -0.800 -0.467 -13.373 1.00 93.94 183 TYR A N 1
ATOM 1508 C CA . TYR A 1 183 ? -1.571 0.255 -12.349 1.00 93.94 183 TYR A CA 1
ATOM 1509 C C . TYR A 1 183 ? -2.185 1.548 -12.879 1.00 93.94 183 TYR A C 1
ATOM 1511 O O . TYR A 1 183 ? -3.371 1.795 -12.675 1.00 93.94 183 TYR A O 1
ATOM 1519 N N . ASN A 1 184 ? -1.390 2.371 -13.570 1.00 93.81 184 ASN A N 1
ATOM 1520 C CA . ASN A 1 184 ? -1.890 3.631 -14.116 1.00 93.81 184 ASN A CA 1
ATOM 1521 C C . ASN A 1 184 ? -2.967 3.393 -15.186 1.00 93.81 184 ASN A C 1
ATOM 1523 O O . ASN A 1 184 ? -3.980 4.079 -15.163 1.00 93.81 184 ASN A O 1
ATOM 1527 N N . ASN A 1 185 ? -2.778 2.424 -16.085 1.00 94.38 185 ASN A N 1
ATOM 1528 C CA . ASN A 1 185 ? -3.758 2.092 -17.118 1.00 94.38 185 ASN A CA 1
ATOM 1529 C C . ASN A 1 185 ? -5.061 1.578 -16.504 1.00 94.38 185 ASN A C 1
ATOM 1531 O O . ASN A 1 185 ? -6.113 2.114 -16.822 1.00 94.38 185 ASN A O 1
ATOM 1535 N N . SER A 1 186 ? -4.993 0.626 -15.567 1.00 93.00 186 SER A N 1
ATOM 1536 C CA . SER A 1 186 ? -6.189 0.118 -14.885 1.00 93.00 186 SER A CA 1
ATOM 1537 C C . SER A 1 186 ? -6.958 1.236 -14.178 1.00 93.00 186 SER A C 1
ATOM 1539 O O . SER A 1 186 ? -8.177 1.301 -14.300 1.00 93.00 186 SER A O 1
ATOM 1541 N N . PHE A 1 187 ? -6.257 2.154 -13.506 1.00 93.12 187 PHE A N 1
ATOM 1542 C CA . PHE A 1 187 ? -6.887 3.310 -12.868 1.00 93.12 187 PHE A CA 1
ATOM 1543 C C . PHE A 1 187 ? -7.506 4.296 -13.872 1.00 93.12 187 PHE A C 1
ATOM 1545 O O . PHE A 1 187 ? -8.547 4.873 -13.586 1.00 93.12 187 PHE A O 1
ATOM 1552 N N . LEU A 1 188 ? -6.878 4.517 -15.030 1.00 92.56 188 LEU A N 1
ATOM 1553 C CA . LEU A 1 188 ? -7.401 5.420 -16.062 1.00 92.56 188 LEU A CA 1
ATOM 1554 C C . LEU A 1 188 ? -8.585 4.820 -16.831 1.00 92.56 188 LEU A C 1
ATOM 1556 O O . LEU A 1 188 ? -9.463 5.563 -17.257 1.00 92.56 188 LEU A O 1
ATOM 1560 N N . GLU A 1 189 ? -8.584 3.505 -17.033 1.00 93.12 189 GLU A N 1
ATOM 1561 C CA . GLU A 1 189 ? -9.600 2.788 -17.805 1.00 93.12 189 GLU A CA 1
ATOM 1562 C C . GLU A 1 189 ? -10.844 2.470 -16.968 1.00 93.12 189 GLU A C 1
ATOM 1564 O O . GLU A 1 189 ? -11.959 2.623 -17.462 1.00 93.12 189 GLU A O 1
ATOM 1569 N N . CYS A 1 190 ? -10.668 2.032 -15.716 1.00 89.81 190 CYS A N 1
ATOM 1570 C CA . CYS A 1 190 ? -11.770 1.680 -14.821 1.00 89.81 190 CYS A CA 1
ATOM 1571 C C . CYS A 1 190 ? -11.388 1.912 -13.345 1.00 89.81 190 CYS A C 1
ATOM 1573 O O . CYS A 1 190 ? -11.073 0.961 -12.613 1.00 89.81 190 CYS A O 1
ATOM 1575 N N . PRO A 1 191 ? -11.389 3.175 -12.877 1.00 89.56 191 PRO A N 1
ATOM 1576 C CA . PRO A 1 191 ? -11.055 3.500 -11.490 1.00 89.56 191 PRO A CA 1
ATOM 1577 C C . PRO A 1 191 ? -12.007 2.843 -10.477 1.00 89.56 191 PRO A C 1
ATOM 1579 O O . PRO A 1 191 ? -11.600 2.577 -9.345 1.00 89.56 191 PRO A O 1
ATOM 1582 N N . GLU A 1 192 ? -13.244 2.527 -10.872 1.00 92.44 192 GLU A N 1
ATOM 1583 C CA . GLU A 1 192 ? -14.292 1.957 -10.015 1.00 92.44 192 GLU A CA 1
ATOM 1584 C C . GLU A 1 192 ? -13.913 0.589 -9.430 1.00 92.44 192 GLU A C 1
ATOM 1586 O O . GLU A 1 192 ? -14.332 0.249 -8.318 1.00 92.44 192 GLU A O 1
ATOM 1591 N N . ILE A 1 193 ? -13.095 -0.191 -10.145 1.00 91.81 193 ILE A N 1
ATOM 1592 C CA . ILE A 1 193 ? -12.598 -1.478 -9.644 1.00 91.81 193 ILE A CA 1
ATOM 1593 C C . ILE A 1 193 ? -11.711 -1.232 -8.422 1.00 91.81 193 ILE A C 1
ATOM 1595 O O . ILE A 1 193 ? -11.981 -1.769 -7.349 1.00 91.81 193 ILE A O 1
ATOM 1599 N N . LEU A 1 194 ? -10.702 -0.363 -8.545 1.00 93.69 194 LEU A N 1
ATOM 1600 C CA . LEU A 1 194 ? -9.810 -0.021 -7.432 1.00 93.69 194 LEU A CA 1
ATOM 1601 C C . LEU A 1 194 ? -10.583 0.615 -6.264 1.00 93.69 194 LEU A C 1
ATOM 1603 O O . LEU A 1 194 ? -10.344 0.281 -5.103 1.00 93.69 194 LEU A O 1
ATOM 1607 N N . GLU A 1 195 ? -11.550 1.484 -6.567 1.00 95.06 195 GLU A N 1
ATOM 1608 C CA . GLU A 1 195 ? -12.449 2.089 -5.575 1.00 95.06 195 GLU A CA 1
ATOM 1609 C C . GLU A 1 195 ? -13.221 1.034 -4.773 1.00 95.06 195 GLU A C 1
ATOM 1611 O O . GLU A 1 195 ? -13.410 1.204 -3.565 1.00 95.06 195 GLU A O 1
ATOM 1616 N N . THR A 1 196 ? -13.634 -0.064 -5.413 1.00 95.88 196 THR A N 1
ATOM 1617 C CA . THR A 1 196 ? -14.344 -1.170 -4.757 1.00 95.88 196 THR A CA 1
ATOM 1618 C C . THR A 1 196 ? -13.453 -1.859 -3.723 1.00 95.88 196 THR A C 1
ATOM 1620 O O . THR A 1 196 ? -13.879 -2.027 -2.579 1.00 95.88 196 THR A O 1
ATOM 1623 N N . TYR A 1 197 ? -12.192 -2.158 -4.055 1.00 96.44 197 TYR A N 1
ATOM 1624 C CA . TYR A 1 197 ? -11.236 -2.740 -3.098 1.00 96.44 197 TYR A CA 1
ATOM 1625 C C . TYR A 1 197 ? -10.970 -1.822 -1.900 1.00 96.44 197 TYR A C 1
ATOM 1627 O O . TYR A 1 197 ? -10.897 -2.296 -0.762 1.00 96.44 197 TYR A O 1
ATOM 1635 N N . ILE A 1 198 ? -10.866 -0.509 -2.130 1.00 96.62 198 ILE A N 1
ATOM 1636 C CA . ILE A 1 198 ? -10.683 0.480 -1.057 1.00 96.62 198 ILE A CA 1
ATOM 1637 C C . ILE A 1 198 ? -11.929 0.543 -0.164 1.00 96.62 198 ILE A C 1
ATOM 1639 O O . ILE A 1 198 ? -11.811 0.559 1.063 1.00 96.62 198 ILE A O 1
ATOM 1643 N N . LEU A 1 199 ? -13.128 0.530 -0.753 1.00 96.75 199 LEU A N 1
ATOM 1644 C CA . LEU A 1 199 ? -14.384 0.549 -0.005 1.00 96.75 199 LEU A CA 1
ATOM 1645 C C . LEU A 1 199 ? -14.587 -0.729 0.819 1.00 96.75 199 LEU A C 1
ATOM 1647 O O . LEU A 1 199 ? -15.072 -0.667 1.951 1.00 96.75 199 LEU A O 1
ATOM 1651 N N . GLU A 1 200 ? -14.228 -1.888 0.273 1.00 97.12 200 GLU A N 1
ATOM 1652 C CA . GLU A 1 200 ? -14.252 -3.151 1.008 1.00 97.12 200 GLU A CA 1
ATOM 1653 C C . GLU A 1 200 ? -13.273 -3.142 2.179 1.00 97.12 200 GLU A C 1
ATOM 1655 O O . GLU A 1 200 ? -13.654 -3.540 3.282 1.00 97.12 200 GLU A O 1
ATOM 1660 N N . ALA A 1 201 ? -12.049 -2.643 1.965 1.00 96.56 201 ALA A N 1
ATOM 1661 C CA . ALA A 1 201 ? -11.076 -2.477 3.038 1.00 96.56 201 ALA A CA 1
ATOM 1662 C C . ALA A 1 201 ? -11.642 -1.580 4.145 1.00 96.56 201 ALA A C 1
ATOM 1664 O O . ALA A 1 201 ? -11.660 -1.976 5.307 1.00 96.56 201 ALA A O 1
ATOM 1665 N N . TYR A 1 202 ? -12.213 -0.432 3.776 1.00 97.00 202 TYR A N 1
ATOM 1666 C CA . TYR A 1 202 ? -12.837 0.505 4.709 1.00 97.00 202 TYR A CA 1
ATOM 1667 C C . TYR A 1 202 ? -13.967 -0.136 5.533 1.00 97.00 202 TYR A C 1
ATOM 1669 O O . TYR A 1 202 ? -14.013 0.009 6.757 1.00 97.00 202 TYR A O 1
ATOM 1677 N N . LYS A 1 203 ? -14.873 -0.884 4.887 1.00 96.44 203 LYS A N 1
ATOM 1678 C CA . LYS A 1 203 ? -15.960 -1.600 5.579 1.00 96.44 203 LYS A CA 1
ATOM 1679 C C . LYS A 1 203 ? -15.410 -2.630 6.565 1.00 96.44 203 LYS A C 1
ATOM 1681 O O . LYS A 1 203 ? -15.876 -2.693 7.702 1.00 96.44 203 LYS A O 1
ATOM 1686 N N . GLN A 1 204 ? -14.408 -3.400 6.148 1.00 95.31 204 GLN A N 1
ATOM 1687 C CA . GLN A 1 204 ? -13.789 -4.421 6.989 1.00 95.31 204 GLN A CA 1
ATOM 1688 C C . GLN A 1 204 ? -13.034 -3.806 8.178 1.00 95.31 204 GLN A C 1
ATOM 1690 O O . GLN A 1 204 ? -13.117 -4.346 9.280 1.00 95.31 204 GLN A O 1
ATOM 1695 N N . THR A 1 205 ? -12.365 -2.663 7.997 1.00 95.25 205 THR A N 1
ATOM 1696 C CA . THR A 1 205 ? -11.737 -1.910 9.095 1.00 95.25 205 THR A CA 1
ATOM 1697 C C . THR A 1 205 ? -12.776 -1.450 10.110 1.00 95.25 205 THR A C 1
ATOM 1699 O O . THR A 1 205 ? -12.605 -1.705 11.299 1.00 95.25 205 THR A O 1
ATOM 1702 N N . ASN A 1 206 ? -13.884 -0.853 9.662 1.00 94.00 206 ASN A N 1
ATOM 1703 C CA . ASN A 1 206 ? -14.958 -0.434 10.565 1.00 94.00 206 ASN A CA 1
ATOM 1704 C C . ASN A 1 206 ? -15.540 -1.605 11.361 1.00 94.00 206 ASN A C 1
ATOM 1706 O O . ASN A 1 206 ? -15.732 -1.491 12.569 1.00 94.00 206 ASN A O 1
ATOM 1710 N N . SER A 1 207 ? -15.776 -2.749 10.709 1.00 91.94 207 SER A N 1
ATOM 1711 C CA . SER A 1 207 ? -16.205 -3.959 11.415 1.00 91.94 207 SER A CA 1
ATOM 1712 C C . SER A 1 207 ? -15.170 -4.405 12.449 1.00 91.94 207 SER A C 1
ATOM 1714 O O . SER A 1 207 ? -15.534 -4.678 13.588 1.00 91.94 207 SER A O 1
ATOM 1716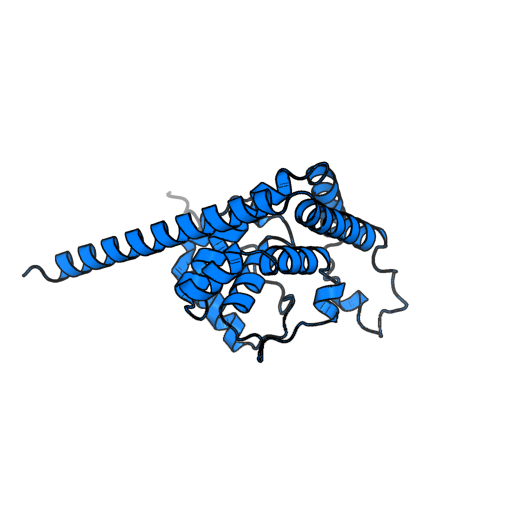 N N . PHE A 1 208 ? -13.885 -4.438 12.085 1.00 89.69 208 PHE A N 1
ATOM 1717 C CA . PHE A 1 208 ? -12.810 -4.833 12.998 1.00 89.69 208 PHE A CA 1
ATOM 1718 C C . PHE A 1 208 ? -12.743 -3.928 14.237 1.00 89.69 208 PHE A C 1
ATOM 1720 O O . PHE A 1 208 ? -12.678 -4.429 15.359 1.00 89.69 208 PHE A O 1
ATOM 1727 N N . ILE A 1 209 ? -12.807 -2.607 14.044 1.00 88.88 209 ILE A N 1
ATOM 1728 C CA . ILE A 1 209 ? -12.786 -1.627 15.138 1.00 88.88 209 ILE A CA 1
ATOM 1729 C C . ILE A 1 209 ? -14.022 -1.794 16.029 1.00 88.88 209 ILE A C 1
ATOM 1731 O O . ILE A 1 209 ? -13.881 -1.878 17.248 1.00 88.88 209 ILE A O 1
ATOM 1735 N N . TYR A 1 210 ? -15.212 -1.907 15.435 1.00 84.69 210 TYR A N 1
ATOM 1736 C CA . TYR A 1 210 ? -16.468 -2.058 16.169 1.00 84.69 210 TYR A CA 1
ATOM 1737 C C . TYR A 1 210 ? -16.487 -3.320 17.044 1.00 84.69 210 TYR A C 1
ATOM 1739 O O . TYR A 1 210 ? -16.732 -3.239 18.248 1.00 84.69 210 TYR A O 1
ATOM 1747 N N . TYR A 1 211 ? -16.152 -4.486 16.480 1.00 79.19 211 TYR A N 1
ATOM 1748 C CA . TYR A 1 211 ? -16.086 -5.727 17.260 1.00 79.19 211 TYR A CA 1
ATOM 1749 C C . TYR A 1 211 ? -14.974 -5.684 18.315 1.00 79.19 211 TYR A C 1
ATOM 1751 O O . TYR A 1 211 ? -15.174 -6.153 19.434 1.00 79.19 211 TYR A O 1
ATOM 1759 N N . GLY A 1 212 ? -13.827 -5.069 18.004 1.00 73.19 212 GLY A N 1
ATOM 1760 C CA . GLY A 1 212 ? -12.750 -4.869 18.974 1.00 73.19 212 GLY A CA 1
ATOM 1761 C C . GLY A 1 212 ? -13.158 -3.997 20.169 1.00 73.19 212 GLY A C 1
ATOM 1762 O O . GLY A 1 212 ? -12.686 -4.228 21.283 1.00 73.19 212 GLY A O 1
ATOM 1763 N N . GLN A 1 213 ? -14.046 -3.021 19.967 1.00 67.62 213 GLN A N 1
ATOM 1764 C CA . GLN A 1 213 ? -14.610 -2.202 21.044 1.00 67.62 213 GLN A CA 1
ATOM 1765 C C . GLN A 1 213 ? -15.601 -2.991 21.908 1.00 67.62 213 GLN A C 1
ATOM 1767 O O . GLN A 1 213 ? -15.513 -2.909 23.133 1.00 67.62 213 GLN A O 1
ATOM 1772 N N . ILE A 1 214 ? -16.481 -3.796 21.299 1.00 56.81 214 ILE A N 1
ATOM 1773 C CA . ILE A 1 214 ? -17.437 -4.646 22.034 1.00 56.81 214 ILE A CA 1
ATOM 1774 C C . ILE A 1 214 ? -16.702 -5.604 22.976 1.00 56.81 214 ILE A C 1
ATOM 1776 O O . ILE A 1 214 ? -16.992 -5.622 24.169 1.00 56.81 214 ILE A O 1
ATOM 1780 N N . VAL A 1 215 ? -15.700 -6.333 22.474 1.00 58.16 215 VAL A N 1
ATOM 1781 C CA . VAL A 1 215 ? -14.945 -7.304 23.288 1.00 58.16 215 VAL A CA 1
ATOM 1782 C C . VAL A 1 215 ? -14.259 -6.620 24.474 1.00 58.16 215 VAL A C 1
ATOM 1784 O O . VAL A 1 215 ? -14.271 -7.142 25.585 1.00 58.16 215 VAL A O 1
ATOM 1787 N N . LYS A 1 216 ? -13.700 -5.416 24.285 1.00 58.78 216 LYS A N 1
ATOM 1788 C CA . LYS A 1 216 ? -13.111 -4.649 25.397 1.00 58.78 216 LYS A CA 1
ATOM 1789 C C . LYS A 1 216 ? -14.149 -4.260 26.453 1.00 58.78 216 LYS A C 1
ATOM 1791 O O . LYS A 1 216 ? -13.837 -4.306 27.643 1.00 58.78 216 LYS A O 1
ATOM 1796 N N . MET A 1 217 ? -15.357 -3.876 26.039 1.00 46.03 217 MET A N 1
ATOM 1797 C CA . MET A 1 217 ? -16.442 -3.544 26.968 1.00 46.03 217 MET A CA 1
ATOM 1798 C C . MET A 1 217 ? -16.908 -4.770 27.760 1.00 46.03 217 MET A C 1
ATOM 1800 O O . MET A 1 217 ? -17.114 -4.652 28.965 1.00 46.03 217 MET A O 1
ATOM 1804 N N . GLU A 1 218 ? -17.018 -5.937 27.119 1.00 50.53 218 GLU A N 1
ATOM 1805 C CA . GLU A 1 218 ? -17.389 -7.195 27.783 1.00 50.53 218 GLU A CA 1
ATOM 1806 C C . GLU A 1 218 ? -16.351 -7.623 28.830 1.00 50.53 218 GLU A C 1
ATOM 1808 O O . GLU A 1 218 ? -16.724 -7.887 29.971 1.00 50.53 218 GLU A O 1
ATOM 1813 N N . VAL A 1 219 ? -15.054 -7.580 28.499 1.00 55.78 219 VAL A N 1
ATOM 1814 C CA . VAL A 1 219 ? -13.967 -7.902 29.449 1.00 55.78 219 VAL A CA 1
ATOM 1815 C C . VAL A 1 219 ? -13.972 -6.947 30.648 1.00 55.78 219 VAL A C 1
ATOM 1817 O O . VAL A 1 219 ? -13.888 -7.380 31.793 1.00 55.78 219 VAL A O 1
ATOM 1820 N N . THR A 1 220 ? -14.169 -5.646 30.409 1.00 55.97 220 THR A N 1
ATOM 1821 C CA . THR A 1 220 ? -14.250 -4.649 31.495 1.00 55.97 220 THR A CA 1
ATOM 1822 C C . THR A 1 220 ? -15.465 -4.891 32.404 1.00 55.97 220 THR A C 1
ATOM 1824 O O . THR A 1 220 ? -15.419 -4.625 33.608 1.00 55.97 220 THR A O 1
ATOM 1827 N N . TYR A 1 221 ? -16.569 -5.396 31.846 1.00 52.44 221 TYR A N 1
ATOM 1828 C CA . TYR A 1 221 ? -17.778 -5.724 32.602 1.00 52.44 221 TYR A CA 1
ATOM 1829 C C . TYR A 1 221 ? -17.632 -7.015 33.425 1.00 52.44 221 TYR A C 1
ATOM 1831 O O . TYR A 1 221 ? -18.245 -7.137 34.483 1.00 52.44 221 TYR A O 1
ATOM 1839 N N . GLU A 1 222 ? -16.827 -7.978 32.973 1.00 54.78 222 GLU A N 1
ATOM 1840 C CA . GLU A 1 222 ? -16.506 -9.183 33.750 1.00 54.78 222 GLU A CA 1
ATOM 1841 C C . GLU A 1 222 ? -15.539 -8.887 34.904 1.00 54.78 222 GLU A C 1
ATOM 1843 O O . GLU A 1 222 ? -15.791 -9.337 36.021 1.00 54.78 222 GLU A O 1
ATOM 1848 N N . ASP A 1 223 ? -14.524 -8.045 34.683 1.00 52.41 223 ASP A N 1
ATOM 1849 C CA . ASP A 1 223 ? -13.554 -7.631 35.715 1.00 52.41 223 ASP A CA 1
ATOM 1850 C C . ASP A 1 223 ? -14.158 -6.732 36.815 1.00 52.41 223 ASP A C 1
ATOM 1852 O O . ASP A 1 223 ? -13.543 -6.510 37.858 1.00 52.41 223 ASP A O 1
ATOM 1856 N N . SER A 1 224 ? -15.365 -6.198 36.599 1.00 54.06 224 SER A N 1
ATOM 1857 C CA . SER A 1 224 ? -16.083 -5.341 37.555 1.00 54.06 224 SER A CA 1
ATOM 1858 C C . SER A 1 224 ? -17.204 -6.058 38.317 1.00 54.06 224 SER A C 1
ATOM 1860 O O . SER A 1 224 ? -17.931 -5.412 39.081 1.00 54.06 224 SER A O 1
ATOM 1862 N N . ARG A 1 225 ? -17.351 -7.383 38.160 1.00 48.16 225 ARG A N 1
ATOM 1863 C CA . ARG A 1 225 ? -18.274 -8.170 38.990 1.00 48.16 225 ARG A CA 1
ATOM 1864 C C . ARG A 1 225 ? -17.651 -8.438 40.374 1.00 48.16 225 ARG A C 1
ATOM 1866 O O . ARG A 1 225 ? -16.536 -8.950 40.422 1.00 48.16 225 ARG A O 1
ATOM 1873 N N . PRO A 1 226 ? -18.342 -8.076 41.472 1.00 50.34 226 PRO A N 1
ATOM 1874 C CA . PRO A 1 226 ? -17.865 -8.281 42.841 1.00 50.34 226 PRO A CA 1
ATOM 1875 C C . PRO A 1 226 ? -17.825 -9.755 43.261 1.00 50.34 226 PRO A C 1
ATOM 1877 O O . PRO A 1 226 ? -18.616 -10.558 42.711 1.00 50.34 226 PRO A O 1
#

Organism: NCBI:txid1650